Protein AF-A0A711Y7X7-F1 (afdb_monomer_lite)

Organism: Salmonella enterica I (NCBI:txid59201)

Sequence (240 aa):
MKLAAFALTLIPGIAIASSWTSPGFPTFSTQETGRFTSHAALTKGTRALMLHIDQQCWQPSGAIKLNQMLSLKPCEGAPPQWRLFKDGDYTITVDTRSGTPTLLLSIKTEPERTAQLAYQCPVWDGSPLTLDVRQTFPEGTVVRDYYSGQTDTVQNGQITLQPADSHGLLLLERAETHASAPFNWRNATVYFVLTDRFRRWRRPAASARRWLPASAPAYIAISARPNATCSTRCARCCRT

Foldseek 3Di:
DDDDDDDDDDDDDDPPDWFKDWPQWPTWDDPDVQKTKTKHWDAFDKDFTWMDTPNWIWAFPDDDDAQDKTFIDGDDDDGDIDGDHGTAMKMWMWGCPVVTIIIHIYGPPPPPPPPPPPPPPDFDPQAKDKDQQVVPDPAQFWKAFPQVRDIFGQDPRITTGGDDVPRPDTDIDGPDDPPPDPDDCVPFDWDQDDDDPPDDDDDDDDDDDDDDDDDDDRDGDGDDDDPDDDDPPDPPPPDD

Radius of gyration: 34.55 Å; chains: 1; bounding box: 66×58×120 Å

Secondary structure (DSSP, 8-state):
----------PPP-------B-TTSPPPEEEETTEEEEEEEE-SEEEE--EEETTEEEEESS---BT-EEEEEE--SSPPEEEE-S-EEEEEEEE-TTSS-EEEEEE-------------PPPP-SPPEEEE-TTTS-TT-EEEETTT--EEE-BTTEEEE---TTTT---EEES-----PPP--TT---------------PPPP-----------PPP-----------TT-TTS---

pLDDT: mean 75.94, std 23.06, range [29.48, 97.44]

Structure (mmCIF, N/CA/C/O backbone):
data_AF-A0A711Y7X7-F1
#
_entry.id   AF-A0A711Y7X7-F1
#
loop_
_atom_site.group_PDB
_atom_site.id
_atom_site.type_symbol
_atom_site.label_atom_id
_atom_site.label_alt_id
_atom_site.label_comp_id
_atom_site.label_asym_id
_atom_site.label_entity_id
_atom_site.label_seq_id
_atom_site.pdbx_PDB_ins_code
_atom_site.Cartn_x
_atom_site.Cartn_y
_atom_site.Cartn_z
_atom_site.occupancy
_atom_site.B_iso_or_equiv
_atom_site.auth_seq_id
_atom_site.auth_comp_id
_atom_site.auth_asym_id
_atom_site.auth_atom_id
_atom_site.pdbx_PDB_model_num
ATOM 1 N N . MET A 1 1 ? 16.100 25.923 -82.459 1.00 38.00 1 MET A N 1
ATOM 2 C CA . MET A 1 1 ? 16.739 25.656 -81.152 1.00 38.00 1 MET A CA 1
ATOM 3 C C . MET A 1 1 ? 15.676 25.769 -80.067 1.00 38.00 1 MET A C 1
ATOM 5 O O . MET A 1 1 ? 15.077 26.829 -79.956 1.00 38.00 1 MET A O 1
ATOM 9 N N . LYS A 1 2 ? 15.374 24.697 -79.327 1.00 39.09 2 LYS A N 1
ATOM 10 C CA . LYS A 1 2 ? 14.522 24.754 -78.126 1.00 39.09 2 LYS A CA 1
ATOM 11 C C . LYS A 1 2 ? 15.059 23.720 -77.136 1.00 39.09 2 LYS A C 1
ATOM 13 O O . LYS A 1 2 ? 14.921 22.524 -77.358 1.00 39.09 2 LYS A O 1
ATOM 18 N N . LEU A 1 3 ? 15.770 24.210 -76.125 1.00 44.81 3 LEU A N 1
ATOM 19 C CA . LEU A 1 3 ? 16.345 23.418 -75.042 1.00 44.81 3 LEU A CA 1
ATOM 20 C C . LEU A 1 3 ? 15.233 23.119 -74.030 1.00 44.81 3 LEU A C 1
ATOM 22 O O . LEU A 1 3 ? 14.634 24.046 -73.489 1.00 44.81 3 LEU A O 1
ATOM 26 N N . ALA A 1 4 ? 14.945 21.839 -73.802 1.00 46.09 4 ALA A N 1
ATOM 27 C CA . ALA A 1 4 ? 14.073 21.388 -72.725 1.00 46.09 4 ALA A CA 1
ATOM 28 C C . ALA A 1 4 ? 14.946 21.048 -71.510 1.00 46.09 4 ALA A C 1
ATOM 30 O O . ALA A 1 4 ? 15.756 20.124 -71.562 1.00 46.09 4 ALA A O 1
ATOM 31 N N . ALA A 1 5 ? 14.810 21.825 -70.436 1.00 49.94 5 ALA A N 1
ATOM 32 C CA . ALA A 1 5 ? 15.479 21.575 -69.167 1.00 49.94 5 ALA A CA 1
ATOM 33 C C . ALA A 1 5 ? 14.663 20.562 -68.348 1.00 49.94 5 ALA A C 1
ATOM 35 O O . ALA A 1 5 ? 13.527 20.837 -67.965 1.00 49.94 5 ALA A O 1
ATOM 36 N N . PHE A 1 6 ? 15.244 19.390 -68.089 1.00 49.94 6 PHE A N 1
ATOM 37 C CA . PHE A 1 6 ? 14.727 18.418 -67.126 1.00 49.94 6 PHE A CA 1
ATOM 38 C C . PHE A 1 6 ? 15.070 18.897 -65.709 1.00 49.94 6 PHE A C 1
ATOM 40 O O . PHE A 1 6 ? 16.234 18.908 -65.313 1.00 49.94 6 PHE A O 1
ATOM 47 N N . ALA A 1 7 ? 14.056 19.312 -64.952 1.00 55.47 7 ALA A N 1
ATOM 48 C CA . ALA A 1 7 ? 14.192 19.642 -63.540 1.00 55.47 7 ALA A CA 1
ATOM 49 C C . ALA A 1 7 ? 14.179 18.348 -62.707 1.00 55.47 7 ALA A C 1
ATOM 51 O O . ALA A 1 7 ? 13.161 17.664 -62.619 1.00 55.47 7 ALA A O 1
ATOM 52 N N . LEU A 1 8 ? 15.324 18.007 -62.112 1.00 51.41 8 LEU A N 1
ATOM 53 C CA . LEU A 1 8 ? 15.475 16.890 -61.182 1.00 51.41 8 LEU A CA 1
ATOM 54 C C . LEU A 1 8 ? 14.903 17.306 -59.813 1.00 51.41 8 LEU A C 1
ATOM 56 O O . LEU A 1 8 ? 15.496 18.119 -59.106 1.00 51.41 8 LEU A O 1
ATOM 60 N N . THR A 1 9 ? 13.736 16.784 -59.437 1.00 54.22 9 THR A N 1
ATOM 61 C CA . THR A 1 9 ? 13.138 17.025 -58.117 1.00 54.22 9 THR A CA 1
ATOM 62 C C . THR A 1 9 ? 13.850 16.177 -57.061 1.00 54.22 9 THR A C 1
ATOM 64 O O . THR A 1 9 ? 13.664 14.961 -57.014 1.00 54.22 9 THR A O 1
ATOM 67 N N . LEU A 1 10 ? 14.662 16.809 -56.208 1.00 50.56 10 LEU A N 1
ATOM 68 C CA . LEU A 1 10 ? 15.164 16.193 -54.977 1.00 50.56 10 LEU A CA 1
ATOM 69 C C . LEU A 1 10 ? 13.984 15.899 -54.041 1.00 50.56 10 LEU A C 1
ATOM 71 O O . LEU A 1 10 ? 13.321 16.817 -53.561 1.00 50.56 10 LEU A O 1
ATOM 75 N N . ILE A 1 11 ? 13.738 14.619 -53.771 1.00 56.69 11 ILE A N 1
ATOM 76 C CA . ILE A 1 11 ? 12.818 14.181 -52.719 1.00 56.69 11 ILE A CA 1
ATOM 77 C C . ILE A 1 11 ? 13.554 14.344 -51.377 1.00 56.69 11 ILE A C 1
ATOM 79 O O . ILE A 1 11 ? 14.626 13.755 -51.215 1.00 56.69 11 ILE A O 1
ATOM 83 N N . PRO A 1 12 ? 13.039 15.127 -50.411 1.00 51.78 12 PRO A N 1
ATOM 84 C CA . PRO A 1 12 ? 13.635 15.215 -49.084 1.00 51.78 12 PRO A CA 1
ATOM 85 C C . PRO A 1 12 ? 13.535 13.856 -48.381 1.00 51.78 12 PRO A C 1
ATOM 87 O O . PRO A 1 12 ? 12.452 13.288 -48.245 1.00 51.78 12 PRO A O 1
ATOM 90 N N . GLY A 1 13 ? 14.680 13.325 -47.947 1.00 50.97 13 GLY A N 1
ATOM 91 C CA . GLY A 1 13 ? 14.747 12.103 -47.154 1.00 50.97 13 GLY A CA 1
ATOM 92 C C . GLY A 1 13 ? 14.011 12.293 -45.830 1.00 50.97 13 GLY A C 1
ATOM 93 O O . GLY A 1 13 ? 14.385 13.138 -45.019 1.00 50.97 13 GLY A O 1
ATOM 94 N N . ILE A 1 14 ? 12.956 11.512 -45.614 1.00 55.75 14 ILE A N 1
ATOM 95 C CA . ILE A 1 14 ? 12.256 11.447 -44.333 1.00 55.75 14 ILE A CA 1
ATOM 96 C C . ILE A 1 14 ? 13.205 10.752 -43.351 1.00 55.75 14 ILE A C 1
ATOM 98 O O . ILE A 1 14 ? 13.418 9.543 -43.435 1.00 55.75 14 ILE A O 1
ATOM 102 N N . ALA A 1 15 ? 13.805 11.512 -42.436 1.00 48.31 15 ALA A N 1
ATOM 103 C CA . ALA A 1 15 ? 14.527 10.946 -41.306 1.00 48.31 15 ALA A CA 1
ATOM 104 C C . ALA A 1 15 ? 13.503 10.280 -40.377 1.00 48.31 15 ALA A C 1
ATOM 106 O O . ALA A 1 15 ? 12.756 10.956 -39.670 1.00 48.31 15 ALA A O 1
ATOM 107 N N . ILE A 1 16 ? 13.428 8.950 -40.410 1.00 51.25 16 ILE A N 1
ATOM 108 C CA . ILE A 1 16 ? 12.651 8.187 -39.437 1.00 51.25 16 ILE A CA 1
ATOM 109 C C . ILE A 1 16 ? 13.428 8.292 -38.124 1.00 51.25 16 ILE A C 1
ATOM 111 O O . ILE A 1 16 ? 14.466 7.655 -37.964 1.00 51.25 16 ILE A O 1
ATOM 115 N N . ALA A 1 17 ? 12.991 9.159 -37.212 1.00 56.59 17 ALA A N 1
ATOM 116 C CA . ALA A 1 17 ? 13.548 9.177 -35.868 1.00 56.59 17 ALA A CA 1
ATOM 117 C C . ALA A 1 17 ? 13.231 7.825 -35.224 1.00 56.59 17 ALA A C 1
ATOM 119 O O . ALA A 1 17 ? 12.062 7.448 -35.107 1.00 56.59 17 ALA A O 1
ATOM 120 N N . SER A 1 18 ? 14.262 7.075 -34.852 1.00 69.62 18 SER A N 1
ATOM 121 C CA . SER A 1 18 ? 14.070 5.793 -34.209 1.00 69.62 18 SER A CA 1
ATOM 122 C C . SER A 1 18 ? 13.494 5.989 -32.814 1.00 69.62 18 SER A C 1
ATOM 124 O O . SER A 1 18 ? 14.060 6.649 -31.943 1.00 69.62 18 SER A O 1
ATOM 126 N N . SER A 1 19 ? 12.286 5.469 -32.632 1.00 83.19 19 SER A N 1
ATOM 127 C CA . SER A 1 19 ? 11.514 5.629 -31.408 1.00 83.19 19 SER A CA 1
ATOM 128 C C . SER A 1 19 ? 11.446 4.314 -30.653 1.00 83.19 19 SER A C 1
ATOM 130 O O . SER A 1 19 ? 11.248 3.253 -31.249 1.00 83.19 19 SER A O 1
ATOM 132 N N . TRP A 1 20 ? 11.515 4.397 -29.330 1.00 92.38 20 TRP A N 1
ATOM 133 C CA . TRP A 1 20 ? 11.216 3.262 -28.470 1.00 92.38 20 TRP A CA 1
ATOM 134 C C . TRP A 1 20 ? 9.758 2.814 -28.643 1.00 92.38 20 TRP A C 1
ATOM 136 O O . TRP A 1 20 ? 8.850 3.631 -28.824 1.00 92.38 20 TRP A O 1
ATOM 146 N N . THR A 1 21 ? 9.532 1.506 -28.564 1.00 93.88 21 THR A N 1
ATOM 147 C CA . THR A 1 21 ? 8.203 0.884 -28.610 1.00 93.88 21 THR A CA 1
ATOM 148 C C . THR A 1 21 ? 8.090 -0.220 -27.562 1.00 93.88 21 THR A C 1
ATOM 150 O O . THR A 1 21 ? 9.078 -0.859 -27.199 1.00 93.88 21 THR A O 1
ATOM 153 N N . SER A 1 22 ? 6.881 -0.441 -27.044 1.00 94.62 22 SER A N 1
ATOM 154 C CA . SER A 1 22 ? 6.582 -1.501 -26.075 1.00 94.62 22 SER A CA 1
ATOM 155 C C . SER A 1 22 ? 5.152 -2.010 -26.297 1.00 94.62 22 SER A C 1
ATOM 157 O O . SER A 1 22 ? 4.248 -1.189 -26.472 1.00 94.62 22 SER A O 1
ATOM 159 N N . PRO A 1 23 ? 4.901 -3.334 -26.305 1.00 92.62 23 PRO A N 1
ATOM 160 C CA . PRO A 1 23 ? 3.559 -3.872 -26.504 1.00 92.62 23 PRO A CA 1
ATOM 161 C C . PRO A 1 23 ? 2.539 -3.347 -25.483 1.00 92.62 23 PRO A C 1
ATOM 163 O O . PRO A 1 23 ? 2.700 -3.492 -24.270 1.00 92.62 23 PRO A O 1
ATOM 166 N N . GLY A 1 24 ? 1.434 -2.791 -25.984 1.00 90.62 24 GLY A N 1
ATOM 167 C CA . GLY A 1 24 ? 0.382 -2.197 -25.154 1.00 90.62 24 GLY A CA 1
ATOM 168 C C . GLY A 1 24 ? 0.656 -0.764 -24.700 1.00 90.62 24 GLY A C 1
ATOM 169 O O . GLY A 1 24 ? -0.078 -0.269 -23.851 1.00 90.62 24 GLY A O 1
ATOM 170 N N . PHE A 1 25 ? 1.677 -0.117 -25.263 1.00 94.25 25 PHE A N 1
ATOM 171 C CA . PHE A 1 25 ? 1.940 1.309 -25.126 1.00 94.25 25 PHE A CA 1
ATOM 172 C C . PHE A 1 25 ? 1.972 1.967 -26.513 1.00 94.25 25 PHE A C 1
ATOM 174 O O . PHE A 1 25 ? 2.453 1.349 -27.466 1.00 94.25 25 PHE A O 1
ATOM 181 N N . PRO A 1 26 ? 1.496 3.215 -26.648 1.00 93.94 26 PRO A N 1
ATOM 182 C CA . PRO A 1 26 ? 1.768 4.029 -27.827 1.00 93.94 26 PRO A CA 1
ATOM 183 C C . PRO A 1 26 ? 3.274 4.233 -28.049 1.00 93.94 26 PRO A C 1
ATOM 185 O O . PRO A 1 26 ? 4.089 4.033 -27.138 1.00 93.94 26 PRO A O 1
ATOM 188 N N . THR A 1 27 ? 3.644 4.683 -29.248 1.00 89.50 27 THR A N 1
ATOM 189 C CA . THR A 1 27 ? 5.019 5.085 -29.568 1.00 89.50 27 THR A CA 1
ATOM 190 C C . THR A 1 27 ? 5.534 6.118 -28.568 1.00 89.50 27 THR A C 1
ATOM 192 O O . THR A 1 27 ? 4.801 7.019 -28.159 1.00 89.50 27 THR A O 1
ATOM 195 N N . PHE A 1 28 ? 6.793 5.978 -28.158 1.00 93.56 28 PHE A N 1
ATOM 196 C CA . PHE A 1 28 ? 7.383 6.845 -27.147 1.00 93.56 28 PHE A CA 1
ATOM 197 C C . PHE A 1 28 ? 7.652 8.236 -27.722 1.00 93.56 28 PHE A C 1
ATOM 199 O O . PHE A 1 28 ? 8.176 8.372 -28.827 1.00 93.56 28 PHE A O 1
ATOM 206 N N . SER A 1 29 ? 7.347 9.266 -26.937 1.00 91.31 29 SER A N 1
ATOM 207 C CA . SER A 1 29 ? 7.700 10.653 -27.231 1.00 91.31 29 SER A CA 1
ATOM 208 C C . SER A 1 29 ? 8.978 11.051 -26.501 1.00 91.31 29 SER A C 1
ATOM 210 O O . SER A 1 29 ? 9.158 10.720 -25.326 1.00 91.31 29 SER A O 1
ATOM 212 N N . THR A 1 30 ? 9.846 11.804 -27.168 1.00 91.75 30 THR A N 1
ATOM 213 C CA . THR A 1 30 ? 11.034 12.399 -26.547 1.00 91.75 30 THR A CA 1
ATOM 214 C C . THR A 1 30 ? 10.614 13.551 -25.639 1.00 91.75 30 THR A C 1
ATOM 216 O O . THR A 1 30 ? 10.041 14.529 -26.114 1.00 91.75 30 THR A O 1
ATOM 219 N N . GLN A 1 31 ? 10.890 13.440 -24.339 1.00 82.88 31 GLN A N 1
ATOM 220 C CA . GLN A 1 31 ? 10.631 14.513 -23.373 1.00 82.88 31 GLN A CA 1
ATOM 221 C C . GLN A 1 31 ? 11.815 15.486 -23.309 1.00 82.88 31 GLN A C 1
ATOM 223 O O . GLN A 1 31 ? 11.634 16.698 -23.316 1.00 82.88 31 GLN A O 1
ATOM 228 N N . GLU A 1 32 ? 13.026 14.934 -23.272 1.00 84.75 32 GLU A N 1
ATOM 229 C CA . GLU A 1 32 ? 14.312 15.637 -23.281 1.00 84.75 32 GLU A CA 1
ATOM 230 C C . GLU A 1 32 ? 15.316 14.773 -24.058 1.00 84.75 32 GLU A C 1
ATOM 232 O O . GLU A 1 32 ? 15.081 13.580 -24.264 1.00 84.75 32 GLU A O 1
ATOM 237 N N . THR A 1 33 ? 16.454 15.332 -24.476 1.00 87.25 33 THR A N 1
ATOM 238 C CA . THR A 1 33 ? 17.497 14.564 -25.174 1.00 87.25 33 THR A CA 1
ATOM 239 C C . THR A 1 33 ? 17.901 13.326 -24.366 1.00 87.25 33 THR A C 1
ATOM 241 O O . THR A 1 33 ? 18.387 13.438 -23.242 1.00 87.25 33 THR A O 1
ATOM 244 N N . GLY A 1 34 ? 17.698 12.137 -24.941 1.00 88.62 34 GLY A N 1
ATOM 245 C CA . GLY A 1 34 ? 18.004 10.858 -24.293 1.00 88.62 34 GLY A CA 1
ATOM 246 C C . GLY A 1 34 ? 16.980 10.391 -23.251 1.00 88.62 34 GLY A C 1
ATOM 247 O O . GLY A 1 34 ? 17.246 9.406 -22.568 1.00 88.62 34 GLY A O 1
ATOM 248 N N . ARG A 1 35 ? 15.822 11.054 -23.120 1.00 93.25 35 ARG A N 1
ATOM 249 C CA . ARG A 1 35 ? 14.714 10.636 -22.250 1.00 93.25 35 ARG A CA 1
ATOM 250 C C . ARG A 1 35 ? 13.419 10.487 -23.046 1.00 93.25 35 ARG A C 1
ATOM 252 O O . ARG A 1 35 ? 12.886 11.454 -23.590 1.00 93.25 35 ARG A O 1
ATOM 259 N N . PHE A 1 36 ? 12.885 9.274 -23.048 1.00 94.69 36 PHE A N 1
ATOM 260 C CA . PHE A 1 36 ? 11.724 8.873 -23.837 1.00 94.69 36 PHE A CA 1
ATOM 261 C C . PHE A 1 36 ? 10.611 8.390 -22.922 1.00 94.69 36 PHE A C 1
ATOM 263 O O . PHE A 1 36 ? 10.864 7.593 -22.020 1.00 94.69 36 PHE A O 1
ATOM 270 N N . THR A 1 37 ? 9.380 8.819 -23.177 1.00 95.00 37 THR A N 1
ATOM 271 C CA . THR A 1 37 ? 8.242 8.505 -22.312 1.00 95.00 37 THR A CA 1
ATOM 272 C C . THR A 1 37 ? 7.057 8.003 -23.131 1.00 95.00 37 THR A C 1
ATOM 274 O O . THR A 1 37 ? 6.785 8.510 -24.217 1.00 95.00 37 THR A O 1
ATOM 277 N N . SER A 1 38 ? 6.347 7.005 -22.609 1.00 95.69 38 SER A N 1
ATOM 278 C CA . SER A 1 38 ? 5.052 6.555 -23.125 1.00 95.69 38 SER A CA 1
ATOM 279 C C . SER A 1 38 ? 4.094 6.258 -21.976 1.00 95.69 38 SER A C 1
ATOM 281 O O . SER A 1 38 ? 4.520 5.871 -20.884 1.00 95.69 38 SER A O 1
ATOM 283 N N . HIS A 1 39 ? 2.798 6.438 -22.220 1.00 95.06 39 HIS A N 1
ATOM 284 C CA . HIS A 1 39 ? 1.749 6.280 -21.220 1.00 95.06 39 HIS A CA 1
ATOM 285 C C . HIS A 1 39 ? 0.595 5.447 -21.778 1.00 95.06 39 HIS A C 1
ATOM 287 O O . HIS A 1 39 ? 0.219 5.614 -22.937 1.00 95.06 39 HIS A O 1
ATOM 293 N N . ALA A 1 40 ? 0.020 4.571 -20.957 1.00 95.94 40 ALA A N 1
ATOM 294 C CA . ALA A 1 40 ? -1.145 3.775 -21.330 1.00 95.94 40 ALA A CA 1
ATOM 295 C C . ALA A 1 40 ? -1.980 3.385 -20.104 1.00 95.94 40 ALA A C 1
ATOM 297 O O . ALA A 1 40 ? -1.431 3.067 -19.046 1.00 95.94 40 ALA A O 1
ATOM 298 N N . ALA A 1 41 ? -3.302 3.348 -20.272 1.00 96.06 41 ALA A N 1
ATOM 299 C CA . ALA A 1 41 ? -4.216 2.774 -19.292 1.00 96.06 41 ALA A CA 1
ATOM 300 C C . ALA A 1 41 ? -4.139 1.242 -19.360 1.00 96.06 41 ALA A C 1
ATOM 302 O O . ALA A 1 41 ? -4.394 0.647 -20.409 1.00 96.06 41 ALA A O 1
ATOM 303 N N . LEU A 1 42 ? -3.765 0.596 -18.254 1.00 95.25 42 LEU A N 1
ATOM 304 C CA . LEU A 1 42 ? -3.611 -0.856 -18.176 1.00 95.25 42 LEU A CA 1
ATOM 305 C C . LEU A 1 42 ? -4.483 -1.446 -17.071 1.00 95.25 42 LEU A C 1
ATOM 307 O O . LEU A 1 42 ? -4.625 -0.864 -15.996 1.00 95.25 42 LEU A O 1
ATOM 311 N N . THR A 1 43 ? -5.008 -2.644 -17.319 1.00 95.38 43 THR A N 1
ATOM 312 C CA . THR A 1 43 ? -5.751 -3.426 -16.329 1.00 95.38 43 THR A CA 1
ATOM 313 C C . THR A 1 43 ? -4.817 -4.284 -15.474 1.00 95.38 43 THR A C 1
ATOM 315 O O . THR A 1 43 ? -3.736 -4.702 -15.907 1.00 95.38 43 THR A O 1
ATOM 318 N N . LYS A 1 44 ? -5.261 -4.602 -14.258 1.00 96.44 44 LYS A N 1
ATOM 319 C CA . LYS A 1 44 ? -4.642 -5.558 -13.344 1.00 96.44 44 LYS A CA 1
ATOM 320 C C . LYS A 1 44 ? -4.430 -6.892 -14.055 1.00 96.44 44 LYS A C 1
ATOM 322 O O . LYS A 1 44 ? -5.330 -7.424 -14.699 1.00 96.44 44 LYS A O 1
ATOM 327 N N . GLY A 1 45 ? -3.246 -7.468 -13.887 1.00 95.25 45 GLY A N 1
ATOM 328 C CA . GLY A 1 45 ? -2.889 -8.718 -14.544 1.00 95.25 45 GLY A CA 1
ATOM 329 C C . GLY A 1 45 ? -1.387 -8.948 -14.578 1.00 95.25 45 GLY A C 1
ATOM 330 O O . GLY A 1 45 ? -0.609 -8.204 -13.984 1.00 95.25 45 GLY A O 1
ATOM 331 N N . THR A 1 46 ? -0.974 -9.999 -15.275 1.00 95.12 46 THR A N 1
ATOM 332 C CA . THR A 1 46 ? 0.435 -10.280 -15.551 1.00 95.12 46 THR A CA 1
ATOM 333 C C . THR A 1 46 ? 0.661 -10.184 -17.052 1.00 95.12 46 THR A C 1
ATOM 335 O O . THR A 1 46 ? -0.127 -10.727 -17.822 1.00 95.12 46 THR A O 1
ATOM 338 N N . ARG A 1 47 ? 1.719 -9.483 -17.467 1.00 94.12 47 ARG A N 1
ATOM 339 C CA . ARG A 1 47 ? 2.060 -9.295 -18.882 1.00 94.12 47 ARG A CA 1
ATOM 340 C C . ARG A 1 47 ? 3.565 -9.296 -19.106 1.00 94.12 47 ARG A C 1
ATOM 342 O O . ARG A 1 47 ? 4.318 -8.896 -18.224 1.00 94.12 47 ARG A O 1
ATOM 349 N N . ALA A 1 48 ? 3.997 -9.681 -20.300 1.00 94.56 48 ALA A N 1
ATOM 350 C CA . ALA A 1 48 ? 5.390 -9.532 -20.705 1.00 94.56 48 ALA A CA 1
ATOM 351 C C . ALA A 1 48 ? 5.761 -8.046 -20.849 1.00 94.56 48 ALA A C 1
ATOM 353 O O . ALA A 1 48 ? 4.968 -7.261 -21.376 1.00 94.56 48 ALA A O 1
ATOM 354 N N . LEU A 1 49 ? 6.963 -7.672 -20.406 1.00 95.06 49 LEU A N 1
ATOM 355 C CA . LEU A 1 49 ? 7.526 -6.338 -20.616 1.00 95.06 49 LEU A CA 1
ATOM 356 C C . LEU A 1 49 ? 8.806 -6.434 -21.450 1.00 95.06 49 LEU A C 1
ATOM 358 O O . LEU A 1 49 ? 9.825 -6.933 -20.977 1.00 95.06 49 LEU A O 1
ATOM 362 N N . MET A 1 50 ? 8.742 -5.924 -22.678 1.00 94.75 50 MET A N 1
ATOM 363 C CA . MET A 1 50 ? 9.870 -5.821 -23.604 1.00 94.75 50 MET A CA 1
ATOM 364 C C . MET A 1 50 ? 9.827 -4.465 -24.293 1.00 94.75 50 MET A C 1
ATOM 366 O O . MET A 1 50 ? 8.746 -3.970 -24.616 1.00 94.75 50 MET A O 1
ATOM 370 N N . LEU A 1 51 ? 10.997 -3.887 -24.534 1.00 95.44 51 LEU A N 1
ATOM 371 C CA . LEU A 1 51 ? 11.150 -2.631 -25.250 1.00 95.44 51 LEU A CA 1
ATOM 372 C C . LEU A 1 51 ? 11.937 -2.866 -26.536 1.00 95.44 51 LEU A C 1
ATOM 374 O O . LEU A 1 51 ? 12.846 -3.690 -26.557 1.00 95.44 51 LEU A O 1
ATOM 378 N N . HIS A 1 52 ? 11.604 -2.135 -27.594 1.00 94.62 52 HIS A N 1
ATOM 379 C CA . HIS A 1 52 ? 12.300 -2.227 -28.874 1.00 94.62 52 HIS A CA 1
ATOM 380 C C . HIS A 1 52 ? 12.701 -0.844 -29.371 1.00 94.62 52 HIS A C 1
ATOM 382 O O . HIS A 1 52 ? 11.912 0.098 -29.281 1.00 94.62 52 HIS A O 1
ATOM 388 N N . ILE A 1 53 ? 13.903 -0.747 -29.928 1.00 93.06 53 ILE A N 1
ATOM 389 C CA . ILE A 1 53 ? 14.401 0.410 -30.677 1.00 93.06 53 ILE A CA 1
ATOM 390 C C . ILE A 1 53 ? 15.304 -0.113 -31.793 1.00 93.06 53 ILE A C 1
ATOM 392 O O . ILE A 1 53 ? 16.083 -1.027 -31.547 1.00 93.06 53 ILE A O 1
ATOM 396 N N . ASP A 1 54 ? 15.172 0.404 -33.016 1.00 86.75 54 ASP A N 1
ATOM 397 C CA . ASP A 1 54 ? 16.028 0.017 -34.153 1.00 86.75 54 ASP A CA 1
ATOM 398 C C . ASP A 1 54 ? 16.152 -1.501 -34.365 1.00 86.75 54 ASP A C 1
ATOM 400 O O . ASP A 1 54 ? 17.235 -2.042 -34.557 1.00 86.75 54 ASP A O 1
ATOM 404 N N . GLN A 1 55 ? 15.018 -2.211 -34.287 1.00 84.31 55 GLN A N 1
ATOM 405 C CA . GLN A 1 55 ? 14.922 -3.682 -34.346 1.00 84.31 55 GLN A CA 1
ATOM 406 C C . GLN A 1 55 ? 15.651 -4.438 -33.215 1.00 84.31 55 GLN A C 1
ATOM 408 O O . GLN A 1 55 ? 15.563 -5.663 -33.141 1.00 84.31 55 GLN A O 1
ATOM 413 N N . GLN A 1 56 ? 16.305 -3.739 -32.289 1.00 91.12 56 GLN A N 1
ATOM 414 C CA . GLN A 1 56 ? 16.942 -4.317 -31.115 1.00 91.12 56 GLN A CA 1
ATOM 415 C C . GLN A 1 56 ? 15.947 -4.446 -29.958 1.00 91.12 56 GLN A C 1
ATOM 417 O O . GLN A 1 56 ? 15.230 -3.503 -29.617 1.00 91.12 56 GLN A O 1
ATOM 422 N N . CYS A 1 57 ? 15.935 -5.620 -29.326 1.00 94.19 57 CYS A N 1
ATOM 423 C CA . CYS A 1 57 ? 15.098 -5.926 -28.170 1.00 94.19 57 CYS A CA 1
ATOM 424 C C . CYS A 1 57 ? 15.858 -5.696 -26.857 1.00 94.19 57 CYS A C 1
ATOM 426 O O . CYS A 1 57 ? 16.991 -6.159 -26.684 1.00 94.19 57 CYS A O 1
ATOM 428 N N . TRP A 1 58 ? 15.188 -5.041 -25.911 1.00 95.56 58 TRP A N 1
ATOM 429 C CA . TRP A 1 58 ? 15.667 -4.733 -24.571 1.00 95.56 58 TRP A CA 1
ATOM 430 C C . TRP A 1 58 ? 14.686 -5.212 -23.497 1.00 95.56 58 TRP A C 1
ATOM 432 O O . TRP A 1 58 ? 13.466 -5.081 -23.627 1.00 95.56 58 TRP A O 1
ATOM 442 N N . GLN A 1 59 ? 15.230 -5.717 -22.392 1.00 96.25 59 GLN A N 1
ATOM 443 C CA . GLN A 1 59 ? 14.475 -6.169 -21.226 1.00 96.25 59 GLN A CA 1
ATOM 444 C C . GLN A 1 59 ? 15.091 -5.652 -19.915 1.00 96.25 59 GLN A C 1
ATOM 446 O O . GLN A 1 59 ? 16.294 -5.389 -19.862 1.00 96.25 59 GLN A O 1
ATOM 451 N N . PRO A 1 60 ? 14.307 -5.530 -18.830 1.00 96.12 60 PRO A N 1
ATOM 452 C CA . PRO A 1 60 ? 14.834 -5.232 -17.498 1.00 96.12 60 PRO A CA 1
ATOM 453 C C . PRO A 1 60 ? 15.892 -6.251 -17.047 1.00 96.12 60 PRO A C 1
ATOM 455 O O . PRO A 1 60 ? 15.702 -7.459 -17.186 1.00 96.12 60 PRO A O 1
ATOM 458 N N . SER A 1 61 ? 16.993 -5.780 -16.456 1.00 93.56 61 SER A N 1
ATOM 459 C CA . SER A 1 61 ? 18.062 -6.644 -15.933 1.00 93.56 61 SER A CA 1
ATOM 460 C C . SER A 1 61 ? 17.694 -7.366 -14.632 1.00 93.56 61 SER A C 1
ATOM 462 O O . SER A 1 61 ? 18.350 -8.339 -14.264 1.00 93.56 61 SER A O 1
ATOM 464 N N . GLY A 1 62 ? 16.646 -6.911 -13.940 1.00 91.81 62 GLY A N 1
ATOM 465 C CA . GLY A 1 62 ? 16.207 -7.442 -12.654 1.00 91.81 62 GLY A CA 1
ATOM 466 C C . GLY A 1 62 ? 14.690 -7.417 -12.475 1.00 91.81 62 GLY A C 1
ATOM 467 O O . GLY A 1 62 ? 13.925 -7.211 -13.416 1.00 91.81 62 GLY A O 1
ATOM 468 N N . ALA A 1 63 ? 14.250 -7.640 -11.235 1.00 92.81 63 ALA A N 1
ATOM 469 C CA . ALA A 1 63 ? 12.833 -7.702 -10.895 1.00 92.81 63 ALA A CA 1
ATOM 470 C C . ALA A 1 63 ? 12.103 -6.386 -11.214 1.00 92.81 63 ALA A C 1
ATOM 472 O O . ALA A 1 63 ? 12.507 -5.311 -10.769 1.00 92.81 63 ALA A O 1
ATOM 473 N N . ILE A 1 64 ? 10.982 -6.494 -11.929 1.00 95.12 64 ILE A N 1
ATOM 474 C CA . ILE A 1 64 ? 10.182 -5.349 -12.365 1.00 95.12 64 ILE A CA 1
ATOM 475 C C . ILE A 1 64 ? 9.450 -4.738 -11.164 1.00 95.12 64 ILE A C 1
ATOM 477 O O . ILE A 1 64 ? 8.584 -5.374 -10.560 1.00 95.12 64 ILE A O 1
ATOM 481 N N . LYS A 1 65 ? 9.791 -3.492 -10.826 1.00 92.56 65 LYS A N 1
ATOM 482 C CA . LYS A 1 65 ? 9.225 -2.734 -9.704 1.00 92.56 65 LYS A CA 1
ATOM 483 C C . LYS A 1 65 ? 8.817 -1.335 -10.158 1.00 92.56 65 LYS A C 1
ATOM 485 O O . LYS A 1 65 ? 9.453 -0.747 -11.027 1.00 92.56 65 LYS A O 1
ATOM 490 N N . LEU A 1 66 ? 7.753 -0.810 -9.554 1.00 93.94 66 LEU A N 1
ATOM 491 C CA . LEU A 1 66 ? 7.323 0.571 -9.769 1.00 93.94 66 LEU A CA 1
ATOM 492 C C . LEU A 1 66 ? 8.230 1.541 -9.006 1.00 93.94 66 LEU A C 1
ATOM 494 O O . LEU A 1 66 ? 8.712 1.218 -7.920 1.00 93.94 66 LEU A O 1
ATOM 498 N N . ASN A 1 67 ? 8.406 2.737 -9.565 1.00 93.75 67 ASN A N 1
ATOM 499 C CA . ASN A 1 67 ? 9.171 3.856 -9.015 1.00 93.75 67 ASN A CA 1
ATOM 500 C C . ASN A 1 67 ? 10.625 3.499 -8.665 1.00 93.75 67 ASN A C 1
ATOM 502 O O . ASN A 1 67 ? 11.203 4.060 -7.737 1.00 93.75 67 ASN A O 1
ATOM 506 N N . GLN A 1 68 ? 11.212 2.549 -9.394 1.00 93.56 68 GLN A N 1
ATOM 507 C CA . GLN A 1 68 ? 12.614 2.163 -9.269 1.00 93.56 68 GLN A CA 1
ATOM 508 C C . GLN A 1 68 ? 13.269 2.195 -10.644 1.00 93.56 68 GLN A C 1
ATOM 510 O O . GLN A 1 68 ? 12.675 1.745 -11.624 1.00 93.56 68 GLN A O 1
ATOM 515 N N . MET A 1 69 ? 14.487 2.734 -10.697 1.00 94.25 69 MET A N 1
ATOM 516 C CA . MET A 1 69 ? 15.311 2.697 -11.899 1.00 94.25 69 MET A CA 1
ATOM 517 C C . MET A 1 69 ? 15.868 1.287 -12.079 1.00 94.25 69 MET A C 1
ATOM 519 O O . MET A 1 69 ? 16.480 0.730 -11.167 1.00 94.25 69 MET A O 1
ATOM 523 N N . LEU A 1 70 ? 15.651 0.719 -13.258 1.00 95.31 70 LEU A N 1
ATOM 524 C CA . LEU A 1 70 ? 16.123 -0.605 -13.642 1.00 95.31 70 LEU A CA 1
ATOM 525 C C . LEU A 1 70 ? 17.008 -0.472 -14.875 1.00 95.31 70 LEU A C 1
ATOM 527 O O . LEU A 1 70 ? 16.590 0.123 -15.863 1.00 95.31 70 LEU A O 1
ATOM 531 N N . SER A 1 71 ? 18.208 -1.043 -14.859 1.00 95.69 71 SER A N 1
ATOM 532 C CA . SER A 1 71 ? 19.013 -1.118 -16.081 1.00 95.69 71 SER A CA 1
ATOM 533 C C . SER A 1 71 ? 18.333 -2.025 -17.105 1.00 95.69 71 SER A C 1
ATOM 535 O O . SER A 1 71 ? 17.721 -3.036 -16.752 1.00 95.69 71 SER A O 1
ATOM 537 N N . LEU A 1 72 ? 18.455 -1.677 -18.379 1.00 95.94 72 LEU A N 1
ATOM 538 C CA . LEU A 1 72 ? 18.038 -2.523 -19.485 1.00 95.94 72 LEU A CA 1
ATOM 539 C C . LEU A 1 72 ? 19.235 -3.324 -19.997 1.00 95.94 72 LEU A C 1
ATOM 541 O O . LEU A 1 72 ? 20.362 -2.836 -20.046 1.00 95.94 72 LEU A O 1
ATOM 545 N N . LYS A 1 73 ? 18.971 -4.567 -20.387 1.00 94.81 73 LYS A N 1
ATOM 546 C CA . LYS A 1 73 ? 19.912 -5.451 -21.075 1.00 94.81 73 LYS A CA 1
ATOM 547 C C . LYS A 1 73 ? 19.284 -5.977 -22.369 1.00 94.81 73 LYS A C 1
ATOM 549 O O . LYS A 1 73 ? 18.054 -5.950 -22.479 1.00 94.81 73 LYS A O 1
ATOM 554 N N . PRO A 1 74 ? 20.078 -6.468 -23.333 1.00 95.62 74 PRO A N 1
ATOM 555 C CA . PRO A 1 74 ? 19.540 -7.178 -24.485 1.00 95.62 74 PRO A CA 1
ATOM 556 C C . PRO A 1 74 ? 18.605 -8.322 -24.068 1.00 95.62 74 PRO A C 1
ATOM 558 O O . PRO A 1 74 ? 18.767 -8.935 -23.006 1.00 95.62 74 PRO A O 1
ATOM 561 N N . CYS A 1 75 ? 17.588 -8.580 -24.887 1.00 95.25 75 CYS A N 1
ATOM 562 C CA . CYS A 1 75 ? 16.654 -9.672 -24.637 1.00 95.25 75 CYS A CA 1
ATOM 563 C C . CYS A 1 75 ? 17.355 -11.033 -24.686 1.00 95.25 75 CYS A C 1
ATOM 565 O O . CYS A 1 75 ? 18.108 -11.334 -25.607 1.00 95.25 75 CYS A O 1
ATOM 567 N N . GLU A 1 76 ? 17.067 -11.862 -23.688 1.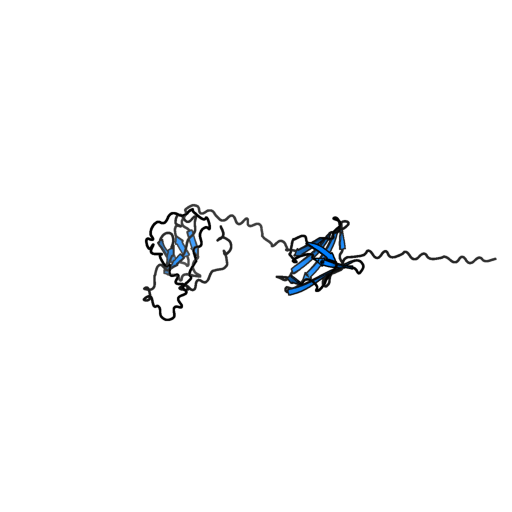00 93.56 76 GLU A N 1
ATOM 568 C CA . GLU A 1 76 ? 17.628 -13.199 -23.506 1.00 93.56 76 GLU A CA 1
ATOM 569 C C . GLU A 1 76 ? 16.546 -14.092 -22.902 1.00 93.56 76 GLU A C 1
ATOM 571 O O . GLU A 1 76 ? 15.951 -13.731 -21.883 1.00 93.56 76 GLU A O 1
ATOM 576 N N . GLY A 1 77 ? 16.327 -15.269 -23.490 1.00 90.62 77 GLY A N 1
ATOM 577 C CA . GLY A 1 77 ? 15.376 -16.248 -22.972 1.00 90.62 77 GLY A CA 1
ATOM 578 C C . GLY A 1 77 ? 13.920 -15.774 -23.014 1.00 90.62 77 GLY A C 1
ATOM 579 O O . GLY A 1 77 ? 13.484 -15.121 -23.961 1.00 90.62 77 GLY A O 1
ATOM 580 N N . ALA A 1 78 ? 13.148 -16.167 -21.999 1.00 89.94 78 ALA A N 1
ATOM 581 C CA . ALA A 1 78 ? 11.726 -15.853 -21.914 1.00 89.94 78 ALA A CA 1
ATOM 582 C C . ALA A 1 78 ? 11.490 -14.402 -21.439 1.00 89.94 78 ALA A C 1
ATOM 584 O O . ALA A 1 78 ? 12.142 -13.969 -20.486 1.00 89.94 78 ALA A O 1
ATOM 585 N N . PRO A 1 79 ? 10.514 -13.673 -22.019 1.00 91.00 79 PRO A N 1
ATOM 586 C CA . PRO A 1 79 ? 10.210 -12.304 -21.616 1.00 91.00 79 PRO A CA 1
ATOM 587 C C . PRO A 1 79 ? 9.848 -12.186 -20.127 1.00 91.00 79 PRO A C 1
ATOM 589 O O . PRO A 1 79 ? 9.016 -12.964 -19.632 1.00 91.00 79 PRO A O 1
ATOM 592 N N . PRO A 1 80 ? 10.390 -11.192 -19.402 1.00 94.62 80 PRO A N 1
ATOM 593 C CA . PRO A 1 80 ? 10.116 -11.030 -17.987 1.00 94.62 80 PRO A CA 1
ATOM 594 C C . PRO A 1 80 ? 8.665 -10.603 -17.767 1.00 94.62 80 PRO A C 1
ATOM 596 O O . PRO A 1 80 ? 8.108 -9.760 -18.476 1.00 94.62 80 PRO A O 1
ATOM 599 N N . GLN A 1 81 ? 8.046 -11.212 -16.759 1.00 95.19 81 GLN A N 1
ATOM 600 C CA . GLN A 1 81 ? 6.638 -11.015 -16.443 1.00 95.19 81 GLN A CA 1
ATOM 601 C C . GLN A 1 81 ? 6.463 -9.861 -15.456 1.00 95.19 81 GLN A C 1
ATOM 603 O O . GLN A 1 81 ? 6.909 -9.915 -14.309 1.00 95.19 81 GLN A O 1
ATOM 608 N N . TRP A 1 82 ? 5.765 -8.820 -15.891 1.00 94.94 82 TRP A N 1
ATOM 609 C CA . TRP A 1 82 ? 5.361 -7.693 -15.070 1.00 94.94 82 TRP A CA 1
ATOM 610 C C . TRP A 1 82 ? 3.978 -7.946 -14.472 1.00 94.94 82 TRP A C 1
ATOM 612 O O . TRP A 1 82 ? 2.991 -8.106 -15.191 1.00 94.94 82 TRP A O 1
ATOM 622 N N . ARG A 1 83 ? 3.900 -7.977 -13.138 1.00 95.62 83 ARG A N 1
ATOM 623 C CA . ARG A 1 83 ? 2.637 -8.082 -12.399 1.00 95.62 83 ARG A CA 1
ATOM 624 C C . ARG A 1 83 ? 2.099 -6.695 -12.048 1.00 95.62 83 ARG A C 1
ATOM 626 O O . ARG A 1 83 ? 2.682 -5.984 -11.232 1.00 95.62 83 ARG A O 1
ATOM 633 N N . LEU A 1 84 ? 0.955 -6.348 -12.625 1.00 94.12 84 LEU A N 1
ATOM 634 C CA . LEU A 1 84 ? 0.180 -5.156 -12.311 1.00 94.12 84 LEU A CA 1
ATOM 635 C C . LEU A 1 84 ? -0.804 -5.494 -11.192 1.00 94.12 84 LEU A C 1
ATOM 637 O O . LEU A 1 84 ? -1.637 -6.390 -11.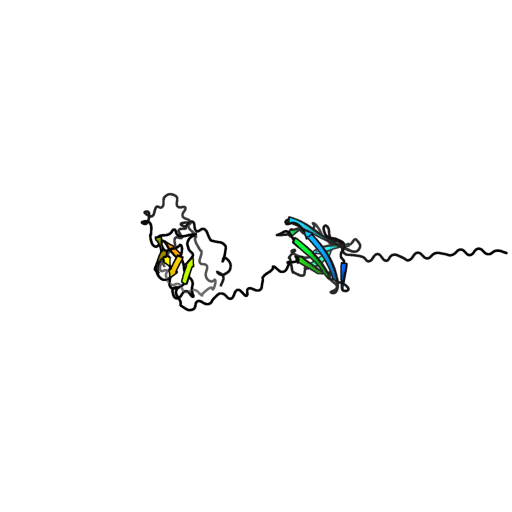327 1.00 94.12 84 LEU A O 1
ATOM 641 N N . PHE A 1 85 ? -0.688 -4.798 -10.062 1.00 92.25 85 PHE A N 1
ATOM 642 C CA . PHE A 1 85 ? -1.489 -5.081 -8.866 1.00 92.25 85 PHE A CA 1
ATOM 643 C C . PHE A 1 85 ? -2.866 -4.403 -8.868 1.00 92.25 85 PHE A C 1
ATOM 645 O O . PHE A 1 85 ? -3.741 -4.826 -8.110 1.00 92.25 85 PHE A O 1
ATOM 652 N N . LYS A 1 86 ? -3.062 -3.393 -9.719 1.00 93.50 86 LYS A N 1
ATOM 653 C CA . LYS A 1 86 ? -4.310 -2.646 -9.888 1.00 93.50 86 LYS A CA 1
ATOM 654 C C . LYS A 1 86 ? -4.429 -2.108 -11.314 1.00 93.50 86 LYS A C 1
ATOM 656 O O . LYS A 1 86 ? -3.439 -2.110 -12.041 1.00 93.50 86 LYS A O 1
ATOM 661 N N . ASP A 1 87 ? -5.620 -1.647 -11.663 1.00 94.75 87 ASP A N 1
ATOM 662 C CA . ASP A 1 87 ? -5.848 -0.866 -12.876 1.00 94.75 87 ASP A CA 1
ATOM 663 C C . ASP A 1 87 ? -5.237 0.537 -12.715 1.00 94.75 87 ASP A C 1
ATOM 665 O O . ASP A 1 87 ? -5.138 1.059 -11.594 1.00 94.75 87 ASP A O 1
ATOM 669 N N . GLY A 1 88 ? -4.834 1.159 -13.821 1.00 93.62 88 GLY A N 1
ATOM 670 C CA . GLY A 1 88 ? -4.511 2.584 -13.846 1.00 93.62 88 GLY A CA 1
ATOM 671 C C . GLY A 1 88 ? -3.661 3.028 -15.030 1.00 93.62 88 GLY A C 1
ATOM 672 O O . GLY A 1 88 ? -3.352 2.247 -15.928 1.00 93.62 88 GLY A O 1
ATOM 673 N N . ASP A 1 89 ? -3.280 4.303 -15.009 1.00 94.81 89 ASP A N 1
ATOM 674 C CA . ASP A 1 89 ? -2.470 4.941 -16.044 1.00 94.81 89 ASP A CA 1
ATOM 675 C C . ASP A 1 89 ? -0.983 4.730 -15.761 1.00 94.81 89 ASP A C 1
ATOM 677 O O . ASP A 1 89 ? -0.403 5.341 -14.860 1.00 94.81 89 ASP A O 1
ATOM 681 N N . TYR A 1 90 ? -0.345 3.855 -16.526 1.00 95.75 90 TYR A N 1
ATOM 682 C CA . TYR A 1 90 ? 1.068 3.542 -16.369 1.00 95.75 90 TYR A CA 1
ATOM 683 C C . TYR A 1 90 ? 1.925 4.391 -17.290 1.00 95.75 90 TYR A C 1
ATOM 685 O O . TYR A 1 90 ? 1.553 4.683 -18.421 1.00 95.75 90 TYR A O 1
ATOM 693 N N . THR A 1 91 ? 3.105 4.747 -16.800 1.00 95.94 91 THR A N 1
ATOM 694 C CA . THR A 1 91 ? 4.133 5.476 -17.534 1.00 95.94 91 THR A CA 1
ATOM 695 C C . THR A 1 91 ? 5.384 4.621 -17.627 1.00 95.94 91 THR A C 1
ATOM 697 O O . THR A 1 91 ? 5.866 4.111 -16.614 1.00 95.94 91 THR A O 1
ATOM 700 N N . ILE A 1 92 ? 5.930 4.510 -18.833 1.00 96.31 92 ILE A N 1
ATOM 701 C CA . ILE A 1 92 ? 7.269 3.990 -19.080 1.00 96.31 92 ILE A CA 1
ATOM 702 C C . ILE A 1 92 ? 8.162 5.170 -19.424 1.00 96.31 92 ILE A C 1
ATOM 704 O O . ILE A 1 92 ? 7.872 5.900 -20.365 1.00 96.31 92 ILE A O 1
ATOM 708 N N . THR A 1 93 ? 9.254 5.341 -18.685 1.00 96.44 93 THR A N 1
ATOM 709 C CA . THR A 1 93 ? 10.343 6.250 -19.051 1.00 96.44 93 THR A CA 1
ATOM 710 C C . THR A 1 93 ? 11.593 5.433 -19.352 1.00 96.44 93 THR A C 1
ATOM 712 O O . THR A 1 93 ? 11.979 4.593 -18.540 1.00 96.44 93 THR A O 1
ATOM 715 N N . VAL A 1 94 ? 12.226 5.692 -20.493 1.00 96.12 94 VAL A N 1
ATOM 716 C CA . VAL A 1 94 ? 13.541 5.162 -20.863 1.00 96.12 94 VAL A CA 1
ATOM 717 C C . VAL A 1 94 ? 14.541 6.310 -20.882 1.00 96.12 94 VAL A C 1
ATOM 719 O O . VAL A 1 94 ? 14.290 7.330 -21.521 1.00 96.12 94 VAL A O 1
ATOM 722 N N . ASP A 1 95 ? 15.662 6.150 -20.188 1.00 94.81 95 ASP A N 1
ATOM 723 C CA . ASP A 1 95 ? 16.740 7.138 -20.121 1.00 94.81 95 ASP A CA 1
ATOM 724 C C . ASP A 1 95 ? 18.049 6.517 -20.618 1.00 94.81 95 ASP A C 1
ATOM 726 O O . ASP A 1 95 ? 18.513 5.517 -20.071 1.00 94.81 95 ASP A O 1
ATOM 730 N N . THR A 1 96 ? 18.626 7.092 -21.671 1.00 93.88 96 THR A N 1
ATOM 731 C CA . THR A 1 96 ? 19.844 6.615 -22.341 1.00 93.88 96 THR A CA 1
ATOM 732 C C . THR A 1 96 ? 21.058 7.507 -22.080 1.00 93.88 96 THR A C 1
ATOM 734 O O . THR A 1 96 ? 22.104 7.318 -22.699 1.00 93.88 96 THR A O 1
ATOM 737 N N . ARG A 1 97 ? 20.954 8.498 -21.186 1.00 92.38 97 ARG A N 1
ATOM 738 C CA . ARG A 1 97 ? 21.990 9.529 -20.992 1.00 92.38 97 ARG A CA 1
ATOM 739 C C . ARG A 1 97 ? 23.250 9.015 -20.293 1.00 92.38 97 ARG A C 1
ATOM 741 O O . ARG A 1 97 ? 24.306 9.622 -20.414 1.00 92.38 97 ARG A O 1
ATOM 748 N N . SER A 1 98 ? 23.155 7.896 -19.579 1.00 82.75 98 SER A N 1
ATOM 749 C CA . SER A 1 98 ? 24.246 7.291 -18.802 1.00 82.75 98 SER A CA 1
ATOM 750 C C . SER A 1 98 ? 25.015 6.191 -19.551 1.00 82.75 98 SER A C 1
ATOM 752 O O . SER A 1 98 ? 25.785 5.452 -18.940 1.00 82.75 98 SER A O 1
ATOM 754 N N . GLY A 1 99 ? 24.799 6.032 -20.862 1.00 84.12 99 GLY A N 1
ATOM 755 C CA . GLY A 1 99 ? 25.455 5.017 -21.699 1.00 84.12 99 GLY A CA 1
ATOM 756 C C . GLY A 1 99 ? 24.861 3.607 -21.584 1.00 84.12 99 GLY A C 1
ATOM 757 O O . GLY A 1 99 ? 24.875 2.864 -22.560 1.00 84.12 99 GLY A O 1
ATOM 758 N N . THR A 1 100 ? 24.266 3.248 -20.441 1.00 89.00 100 THR A N 1
ATOM 759 C CA . THR A 1 100 ? 23.397 2.065 -20.313 1.00 89.00 100 THR A CA 1
ATOM 760 C C . THR A 1 100 ? 21.943 2.522 -20.210 1.00 89.00 100 THR A C 1
ATOM 762 O O . THR A 1 100 ? 21.625 3.239 -19.261 1.00 89.00 100 THR A O 1
ATOM 765 N N . PRO A 1 101 ? 21.045 2.120 -21.129 1.00 93.88 101 PRO A N 1
ATOM 766 C CA . PRO A 1 101 ? 19.638 2.488 -21.045 1.00 93.88 101 PRO A CA 1
ATOM 767 C C . PRO A 1 101 ? 19.017 2.033 -19.720 1.00 93.88 101 PRO A C 1
ATOM 769 O O . PRO A 1 101 ? 19.199 0.894 -19.287 1.00 93.88 101 PRO A O 1
ATOM 772 N N . THR A 1 102 ? 18.266 2.916 -19.075 1.00 96.38 102 THR A N 1
ATOM 773 C CA . THR A 1 102 ? 17.543 2.634 -17.832 1.00 96.38 102 THR A CA 1
ATOM 774 C C . THR A 1 102 ? 16.047 2.819 -18.028 1.00 96.38 102 THR A C 1
ATOM 776 O O . THR A 1 102 ? 15.602 3.585 -18.877 1.00 96.38 102 THR A O 1
ATOM 779 N N . LEU A 1 103 ? 15.270 2.084 -17.244 1.00 96.56 103 LEU A N 1
ATOM 780 C CA . LEU A 1 103 ? 13.822 2.018 -17.267 1.00 96.56 103 LEU A CA 1
ATOM 781 C C . LEU A 1 103 ? 13.274 2.491 -15.923 1.00 96.56 103 LEU A C 1
ATOM 783 O O . LEU A 1 103 ? 13.671 1.985 -14.874 1.00 96.56 103 LEU A O 1
ATOM 787 N N . LEU A 1 104 ? 12.296 3.388 -15.965 1.00 96.44 104 LEU A N 1
ATOM 788 C CA . LEU A 1 104 ? 11.457 3.743 -14.828 1.00 96.44 104 LEU A CA 1
ATOM 789 C C . LEU A 1 104 ? 9.995 3.481 -15.190 1.00 96.44 104 LEU A C 1
ATOM 791 O O . LEU A 1 104 ? 9.464 4.048 -16.144 1.00 96.44 104 LEU A O 1
ATOM 795 N N . LEU A 1 105 ? 9.346 2.629 -14.401 1.00 95.81 105 LEU A N 1
ATOM 796 C CA . LEU A 1 105 ? 7.908 2.395 -14.474 1.00 95.81 105 LEU A CA 1
ATOM 797 C C . LEU A 1 105 ? 7.232 3.160 -13.348 1.00 95.81 105 LEU A C 1
ATOM 799 O O . LEU A 1 105 ? 7.541 2.928 -12.181 1.00 95.81 105 LEU A O 1
ATOM 803 N N . SER A 1 106 ? 6.281 4.020 -13.670 1.00 94.19 106 SER A N 1
ATOM 804 C CA . SER A 1 106 ? 5.446 4.680 -12.671 1.00 94.19 106 SER A CA 1
ATOM 805 C C . SER A 1 106 ? 3.976 4.502 -13.010 1.00 94.19 106 SER A C 1
ATOM 807 O O . SER A 1 106 ? 3.603 4.112 -14.116 1.00 94.19 106 SER A O 1
ATOM 809 N N . ILE A 1 107 ? 3.128 4.739 -12.022 1.00 93.75 107 ILE A N 1
ATOM 810 C CA . ILE A 1 107 ? 1.699 4.897 -12.235 1.00 93.75 107 ILE A CA 1
ATOM 811 C C . ILE A 1 107 ? 1.389 6.366 -11.988 1.00 93.75 107 ILE A C 1
ATOM 813 O O . ILE A 1 107 ? 1.895 6.942 -11.021 1.00 93.75 107 ILE A O 1
ATOM 817 N N . LYS A 1 108 ? 0.591 6.982 -12.860 1.00 87.06 108 LYS A N 1
ATOM 818 C CA . LYS A 1 108 ? -0.010 8.278 -12.579 1.00 87.06 108 LYS A CA 1
ATOM 819 C C . LYS A 1 108 ? -0.953 8.053 -11.407 1.00 87.06 108 LYS A C 1
ATOM 821 O O . LYS A 1 108 ? -2.082 7.595 -11.549 1.00 87.06 108 LYS A O 1
ATOM 826 N N . THR A 1 109 ? -0.440 8.312 -10.218 1.00 71.44 109 THR A N 1
ATOM 827 C CA . THR A 1 109 ? -1.285 8.570 -9.071 1.00 71.44 109 THR A CA 1
ATOM 828 C C . THR A 1 109 ? -1.907 9.917 -9.385 1.00 71.44 109 THR A C 1
ATOM 830 O O . THR A 1 109 ? -1.221 10.939 -9.338 1.00 71.44 109 THR A O 1
ATOM 833 N N . GLU A 1 110 ? -3.176 9.924 -9.794 1.00 63.91 110 GLU A N 1
ATOM 834 C CA . GLU A 1 110 ? -3.972 11.131 -9.609 1.00 63.91 110 GLU A CA 1
ATOM 835 C C . GLU A 1 110 ? -3.737 11.537 -8.156 1.00 63.91 110 GLU A C 1
ATOM 837 O O . GLU A 1 110 ? -3.833 10.648 -7.301 1.00 63.91 110 GLU A O 1
ATOM 842 N N . PRO A 1 111 ? -3.281 12.774 -7.872 1.00 54.59 111 PRO A N 1
ATOM 843 C CA . PRO A 1 111 ? -3.157 13.205 -6.499 1.00 54.59 111 PRO A CA 1
ATOM 844 C C . PRO A 1 111 ? -4.518 12.917 -5.910 1.00 54.59 111 PRO A C 1
ATOM 846 O O . PRO A 1 111 ? -5.524 13.492 -6.336 1.00 54.59 111 PRO A O 1
ATOM 849 N N . GLU A 1 112 ? -4.551 11.928 -5.018 1.00 50.97 112 GLU A N 1
ATOM 850 C CA . GLU A 1 112 ? -5.730 11.666 -4.236 1.00 50.97 112 GLU A CA 1
ATOM 851 C C . GLU A 1 112 ? -6.104 13.052 -3.739 1.00 50.97 112 GLU A C 1
ATOM 853 O O . GLU A 1 112 ? -5.237 13.834 -3.329 1.00 50.97 112 GLU A O 1
ATOM 858 N N . ARG A 1 113 ? -7.368 13.424 -3.874 1.00 50.31 113 ARG A N 1
ATOM 859 C CA . ARG A 1 113 ? -7.873 14.602 -3.193 1.00 50.31 113 ARG A CA 1
ATOM 860 C C . ARG A 1 113 ? -7.854 14.265 -1.694 1.00 50.31 113 ARG A C 1
ATOM 862 O O . ARG A 1 113 ? -8.881 14.295 -1.033 1.00 50.31 113 ARG A O 1
ATOM 869 N N . THR A 1 114 ? -6.683 13.962 -1.126 1.00 52.28 114 THR A N 1
ATOM 870 C CA . THR A 1 114 ? -6.241 14.466 0.157 1.00 52.28 114 THR A CA 1
ATOM 871 C C . THR A 1 114 ? -6.336 15.978 0.040 1.00 52.28 114 THR A C 1
ATOM 873 O O . THR A 1 114 ? -5.359 16.715 -0.066 1.00 52.28 114 THR A O 1
ATOM 876 N N . ALA A 1 115 ? -7.586 16.454 0.085 1.00 52.38 115 ALA A N 1
ATOM 877 C CA . ALA A 1 115 ? -7.894 17.627 0.858 1.00 52.38 115 ALA A CA 1
ATOM 878 C C . ALA A 1 115 ? -7.005 17.529 2.089 1.00 52.38 115 ALA A C 1
ATOM 880 O O . ALA A 1 115 ? -6.974 16.494 2.760 1.00 52.38 115 ALA A O 1
ATOM 881 N N . GLN A 1 116 ? -6.183 18.554 2.238 1.00 51.16 116 GLN A N 1
ATOM 882 C CA . GLN A 1 116 ? -5.193 18.735 3.272 1.00 51.16 116 GLN A CA 1
ATOM 883 C C . GLN A 1 116 ? -5.899 18.744 4.630 1.00 51.16 116 GLN A C 1
ATOM 885 O O . GLN A 1 116 ? -6.043 19.771 5.275 1.00 51.16 116 GLN A O 1
ATOM 890 N N . LEU A 1 117 ? -6.380 17.594 5.072 1.00 54.06 117 LEU A N 1
ATOM 891 C CA . LEU A 1 117 ? -6.533 17.301 6.468 1.00 54.06 117 LEU A CA 1
ATOM 892 C C . LEU A 1 117 ? -5.152 16.799 6.841 1.00 54.06 117 LEU A C 1
ATOM 894 O O . LEU A 1 117 ? -4.824 15.625 6.666 1.00 54.06 117 LEU A O 1
ATOM 898 N N . ALA A 1 118 ? -4.302 17.722 7.289 1.00 54.06 118 ALA A N 1
ATOM 899 C CA . ALA A 1 118 ? -3.299 17.340 8.260 1.00 54.06 118 ALA A CA 1
ATOM 900 C C . ALA A 1 118 ? -4.087 16.624 9.362 1.00 54.06 118 ALA A C 1
ATOM 902 O O . ALA A 1 118 ? -4.799 17.261 10.135 1.00 54.06 118 ALA A O 1
ATOM 903 N N . TYR A 1 119 ? -4.081 15.291 9.343 1.00 55.94 119 TYR A N 1
ATOM 904 C CA . TYR A 1 119 ? -4.614 14.493 10.433 1.00 55.94 119 TYR A CA 1
ATOM 905 C C . TYR A 1 119 ? -3.650 14.705 11.595 1.00 55.94 119 TYR A C 1
ATOM 907 O O . TYR A 1 119 ? -2.755 13.903 11.844 1.00 55.94 119 TYR A O 1
ATOM 915 N N . GLN A 1 120 ? -3.788 15.846 12.265 1.00 60.59 120 GLN A N 1
ATOM 916 C CA . GLN A 1 120 ? -3.259 16.018 13.596 1.00 60.59 120 GLN A CA 1
ATOM 917 C C . GLN A 1 120 ? -4.081 15.050 14.440 1.00 60.59 120 GLN A C 1
ATOM 919 O O . GLN A 1 120 ? -5.284 15.253 14.617 1.00 60.59 120 GLN A O 1
ATOM 924 N N . CYS A 1 121 ? -3.471 13.952 14.886 1.00 68.69 121 CYS A N 1
ATOM 925 C CA . CYS A 1 121 ? -4.099 13.128 15.905 1.00 68.69 121 CYS A CA 1
ATOM 926 C C . CYS A 1 121 ? -4.380 14.059 17.091 1.00 68.69 121 CYS A C 1
ATOM 928 O O . CYS A 1 121 ? -3.424 14.654 17.601 1.00 68.69 121 CYS A O 1
ATOM 930 N N . PRO A 1 122 ? -5.648 14.264 17.482 1.00 72.56 122 PRO A N 1
ATOM 931 C CA . PRO A 1 122 ? -5.945 15.112 18.621 1.00 72.56 122 PRO A CA 1
ATOM 932 C C . PRO A 1 122 ? -5.226 14.526 19.835 1.00 72.56 122 PRO A C 1
ATOM 934 O O . PRO A 1 122 ? -5.355 13.338 20.131 1.00 72.56 122 PRO A O 1
ATOM 937 N N . VAL A 1 123 ? -4.409 15.349 20.491 1.00 81.88 123 VAL A N 1
ATOM 938 C CA . VAL A 1 123 ? -3.790 14.975 21.759 1.00 81.88 123 VAL A CA 1
ATOM 939 C C . VAL A 1 123 ? -4.889 15.053 22.801 1.00 81.88 123 VAL A C 1
ATOM 941 O O . VAL A 1 123 ? -5.537 16.089 22.940 1.00 81.88 123 VAL A O 1
ATOM 944 N N . TRP A 1 124 ? -5.123 13.944 23.488 1.00 87.25 124 TRP A N 1
ATOM 945 C CA . TRP A 1 124 ? -6.068 13.913 24.588 1.00 87.25 124 TRP A CA 1
ATOM 946 C C . TRP A 1 124 ? -5.618 14.876 25.692 1.00 87.25 124 TRP A C 1
ATOM 948 O O . TRP A 1 124 ? -4.460 14.871 26.103 1.00 87.25 124 TRP A O 1
ATOM 958 N N . ASP A 1 125 ? -6.541 15.711 26.146 1.00 88.31 125 ASP A N 1
ATOM 959 C CA . ASP A 1 125 ? -6.322 16.815 27.082 1.00 88.31 125 ASP A CA 1
ATOM 960 C C . ASP A 1 125 ? -6.553 16.420 28.551 1.00 88.31 125 ASP A C 1
ATOM 962 O O . ASP A 1 125 ? -6.456 17.261 29.442 1.00 88.31 125 ASP A O 1
ATOM 966 N N . GLY A 1 126 ? -6.852 15.145 28.811 1.00 88.44 126 GLY A N 1
ATOM 967 C CA . GLY A 1 126 ? -7.194 14.652 30.142 1.00 88.44 126 GLY A CA 1
ATOM 968 C C . GLY A 1 126 ? -8.682 14.760 30.481 1.00 88.44 126 GLY A C 1
ATOM 969 O O . GLY A 1 126 ? -9.044 14.450 31.613 1.00 88.44 126 GLY A O 1
ATOM 970 N N . SER A 1 127 ? -9.546 15.165 29.547 1.00 90.75 127 SER A N 1
ATOM 971 C CA . SER A 1 127 ? -10.995 15.260 29.771 1.00 90.75 127 SER A CA 1
ATOM 972 C C . SER A 1 127 ? -11.726 13.932 29.506 1.00 90.75 127 SER A C 1
ATOM 974 O O . SER A 1 127 ? -11.236 13.099 28.733 1.00 90.75 127 SER A O 1
ATOM 976 N N . PRO A 1 128 ? -12.930 13.721 30.073 1.00 93.44 128 PRO A N 1
ATOM 977 C CA . PRO A 1 128 ? -13.762 12.575 29.724 1.00 93.44 128 PRO A CA 1
ATOM 978 C C . PRO A 1 128 ? -14.113 12.570 28.234 1.00 93.44 128 PRO A C 1
ATOM 980 O O . PRO A 1 128 ? -14.386 13.614 27.642 1.00 93.44 128 PRO A O 1
ATOM 983 N N . LEU A 1 129 ? -14.128 11.385 27.627 1.00 92.88 129 LEU A N 1
ATOM 984 C CA . LEU A 1 129 ? -14.467 11.199 26.222 1.00 92.88 129 LEU A CA 1
ATOM 985 C C . LEU A 1 129 ? -15.898 10.687 26.087 1.00 92.88 129 LEU A C 1
ATOM 987 O O . LEU A 1 129 ? -16.227 9.614 26.595 1.00 92.88 129 LEU A O 1
ATOM 991 N N . THR A 1 130 ? -16.722 11.426 25.345 1.00 95.19 130 THR A N 1
ATOM 992 C CA . THR A 1 130 ? -18.053 10.976 24.931 1.00 95.19 130 THR A CA 1
ATOM 993 C C . THR A 1 130 ? -17.971 10.287 23.572 1.00 95.19 130 THR A C 1
ATOM 995 O O . THR A 1 130 ? -17.534 10.879 22.584 1.00 95.19 130 THR A O 1
ATOM 998 N N . LEU A 1 131 ? -18.388 9.025 23.515 1.00 94.12 131 LEU A N 1
ATOM 999 C CA . LEU A 1 131 ? -18.280 8.165 22.339 1.00 94.12 131 LEU A CA 1
ATOM 1000 C C . LEU A 1 131 ? -19.666 7.718 21.870 1.00 94.12 131 LEU A C 1
ATOM 1002 O O . LEU A 1 131 ? -20.462 7.233 22.671 1.00 94.12 131 LEU A O 1
ATOM 1006 N N . ASP A 1 132 ? -19.935 7.821 20.564 1.00 95.56 132 ASP A N 1
ATOM 1007 C CA . ASP A 1 132 ? -21.085 7.152 19.939 1.00 95.56 132 ASP A CA 1
ATOM 1008 C C . ASP A 1 132 ? -20.773 5.662 19.788 1.00 95.56 132 ASP A C 1
ATOM 1010 O O . ASP A 1 132 ? -19.819 5.265 19.113 1.00 95.56 132 ASP A O 1
ATOM 1014 N N . VAL A 1 133 ? -21.589 4.837 20.435 1.00 96.38 133 VAL A N 1
ATOM 1015 C CA . VAL A 1 133 ? -21.422 3.386 20.483 1.00 96.38 133 VAL A CA 1
ATOM 1016 C C . VAL A 1 133 ? -22.637 2.619 19.970 1.00 96.38 133 VAL A C 1
ATOM 1018 O O . VAL A 1 133 ? -22.673 1.387 20.041 1.00 96.38 133 VAL A O 1
ATOM 1021 N N . ARG A 1 134 ? -2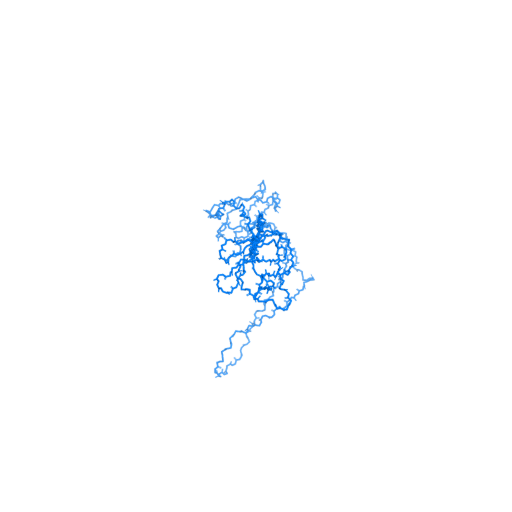3.617 3.320 19.392 1.00 93.44 134 ARG A N 1
ATOM 1022 C CA . ARG A 1 134 ? -24.948 2.786 19.051 1.00 93.44 134 ARG A CA 1
ATOM 1023 C C . ARG A 1 134 ? -24.938 1.608 18.078 1.00 93.44 134 ARG A C 1
ATOM 1025 O O . ARG A 1 134 ? -25.893 0.844 18.018 1.00 93.44 134 ARG A O 1
ATOM 1032 N N . GLN A 1 135 ? -23.875 1.483 17.283 1.00 93.75 135 GLN A N 1
ATOM 1033 C CA . GLN A 1 135 ? -23.701 0.399 16.310 1.00 93.75 135 GLN A CA 1
ATOM 1034 C C . GLN A 1 135 ? -23.180 -0.899 16.948 1.00 93.75 135 GLN A C 1
ATOM 1036 O O . GLN A 1 135 ? -23.294 -1.960 16.342 1.00 93.75 135 GLN A O 1
ATOM 1041 N N . THR A 1 136 ? -22.603 -0.824 18.151 1.00 94.75 136 THR A N 1
ATOM 1042 C CA . THR A 1 136 ? -21.914 -1.948 18.808 1.00 94.75 136 THR A CA 1
ATOM 1043 C C . THR A 1 136 ? -22.616 -2.375 20.095 1.00 94.75 136 THR A C 1
ATOM 1045 O O . THR A 1 136 ? -22.751 -3.572 20.363 1.00 94.75 136 THR A O 1
ATOM 1048 N N . PHE A 1 137 ? -23.084 -1.411 20.890 1.00 94.88 137 PHE A N 1
ATOM 1049 C CA . PHE A 1 137 ? -23.750 -1.652 22.166 1.00 94.88 137 PHE A CA 1
ATOM 1050 C C . PHE A 1 137 ? -25.192 -1.121 22.109 1.00 94.88 137 PHE A C 1
ATOM 1052 O O . PHE A 1 137 ? -25.385 0.062 21.823 1.00 94.88 137 PHE A O 1
ATOM 1059 N N . PRO A 1 138 ? -26.207 -1.976 22.345 1.00 94.88 138 PRO A N 1
ATOM 1060 C CA . PRO A 1 138 ? -27.597 -1.540 22.456 1.00 94.88 138 PRO A CA 1
ATOM 1061 C C . PRO A 1 138 ? -27.807 -0.520 23.580 1.00 94.88 138 PRO A C 1
ATOM 1063 O O . PRO A 1 138 ? -27.071 -0.514 24.568 1.00 94.88 138 PRO A O 1
ATOM 1066 N N . GLU A 1 139 ? -28.862 0.282 23.459 1.00 96.38 139 GLU A N 1
ATOM 1067 C CA . GLU A 1 139 ? -29.313 1.198 24.512 1.00 96.38 139 GLU A CA 1
ATOM 1068 C C . GLU A 1 139 ? -29.517 0.464 25.850 1.00 96.38 139 GLU A C 1
ATOM 1070 O O . GLU A 1 139 ? -30.014 -0.665 25.871 1.00 96.38 139 GLU A O 1
ATOM 1075 N N . GLY A 1 140 ? -29.111 1.086 26.960 1.00 94.75 140 GLY A N 1
ATOM 1076 C CA . GLY A 1 140 ? -29.185 0.492 28.298 1.00 94.75 140 GLY A CA 1
ATOM 1077 C C . GLY A 1 140 ? -28.092 -0.537 28.616 1.00 94.75 140 GLY A C 1
ATOM 1078 O O . GLY A 1 140 ? -28.027 -1.014 29.745 1.00 94.75 140 GLY A O 1
ATOM 1079 N N . THR A 1 141 ? -27.209 -0.871 27.666 1.00 95.25 141 THR A N 1
ATOM 1080 C CA . THR A 1 141 ? -26.064 -1.757 27.935 1.00 95.25 141 THR A CA 1
ATOM 1081 C C . THR A 1 141 ? -25.071 -1.065 28.863 1.00 95.25 141 THR A C 1
ATOM 1083 O O . THR A 1 141 ? -24.666 0.065 28.597 1.00 95.25 141 THR A O 1
ATOM 1086 N N . VAL A 1 142 ? -24.604 -1.758 29.903 1.00 96.31 142 VAL A N 1
ATOM 1087 C CA . VAL A 1 142 ? -23.466 -1.287 30.702 1.00 96.31 142 VAL A CA 1
ATOM 1088 C C . VAL A 1 142 ? -22.170 -1.628 29.966 1.00 96.31 142 VAL A C 1
ATOM 1090 O O . VAL A 1 142 ? -21.861 -2.799 29.728 1.00 96.31 142 VAL A O 1
ATOM 1093 N N . VAL A 1 143 ? -21.415 -0.606 29.583 1.00 96.19 143 VAL A N 1
ATOM 1094 C CA . VAL A 1 143 ? -20.135 -0.708 28.876 1.00 96.19 143 VAL A CA 1
ATOM 1095 C C . VAL A 1 143 ? -19.008 -0.398 29.849 1.00 96.19 143 VAL A C 1
ATOM 1097 O O . VAL A 1 143 ? -19.121 0.503 30.672 1.00 96.19 143 VAL A O 1
ATOM 1100 N N . ARG A 1 144 ? -17.916 -1.148 29.755 1.00 95.56 144 ARG A N 1
ATOM 1101 C CA . ARG A 1 144 ? -16.720 -1.028 30.581 1.00 95.56 144 ARG A CA 1
ATOM 1102 C C . ARG A 1 144 ? -15.521 -0.679 29.716 1.00 95.56 144 ARG A C 1
ATOM 1104 O O . ARG A 1 144 ? -15.327 -1.304 28.678 1.00 95.56 144 ARG A O 1
ATOM 1111 N N . ASP A 1 145 ? -14.695 0.258 30.165 1.00 94.81 145 ASP A N 1
ATOM 1112 C CA . ASP A 1 145 ? -13.331 0.386 29.660 1.00 94.81 145 ASP A CA 1
ATOM 1113 C C . ASP A 1 145 ? -12.423 -0.616 30.380 1.00 94.81 145 ASP A C 1
ATOM 1115 O O . ASP A 1 145 ? -12.286 -0.590 31.604 1.00 94.81 145 ASP A O 1
ATOM 1119 N N . TYR A 1 146 ? -11.793 -1.506 29.620 1.00 92.94 146 TYR A N 1
ATOM 1120 C CA . TYR A 1 146 ? -10.919 -2.549 30.145 1.00 92.94 146 TYR A CA 1
ATOM 1121 C C . TYR A 1 146 ? -9.696 -1.972 30.873 1.00 92.94 146 TYR A C 1
ATOM 1123 O O . TYR A 1 146 ? -9.243 -2.556 31.858 1.00 92.94 146 TYR A O 1
ATOM 1131 N N . TYR A 1 147 ? -9.160 -0.835 30.412 1.00 91.38 147 TYR A N 1
ATOM 1132 C CA . TYR A 1 147 ? -7.937 -0.260 30.976 1.00 91.38 147 TYR A CA 1
ATOM 1133 C C . TYR A 1 147 ? -8.167 0.410 32.332 1.00 91.38 147 TYR A C 1
ATOM 1135 O O . TYR A 1 147 ? -7.425 0.145 33.276 1.00 91.38 147 TYR A O 1
ATOM 1143 N N . SER A 1 148 ? -9.184 1.268 32.442 1.00 91.50 148 SER A N 1
ATOM 1144 C CA . SER A 1 148 ? -9.520 1.959 33.696 1.00 91.50 148 SER A CA 1
ATOM 1145 C C . SER A 1 148 ? -10.416 1.136 34.623 1.00 91.50 148 SER A C 1
ATOM 1147 O O . SER A 1 148 ? -10.480 1.399 35.822 1.00 91.50 148 SER A O 1
ATOM 1149 N N . GLY A 1 149 ? -11.147 0.162 34.077 1.00 91.12 149 GLY A N 1
ATOM 1150 C CA . GLY A 1 149 ? -12.208 -0.554 34.774 1.00 91.12 149 GLY A CA 1
ATOM 1151 C C . GLY A 1 149 ? -13.485 0.265 34.985 1.00 91.12 149 GLY A C 1
ATOM 1152 O O . GLY A 1 149 ? -14.431 -0.284 35.551 1.00 91.12 149 GLY A O 1
ATOM 1153 N N . GLN A 1 150 ? -13.532 1.528 34.542 1.00 94.12 150 GLN A N 1
ATOM 1154 C CA . GLN A 1 150 ? -14.719 2.377 34.639 1.00 94.12 150 GLN A CA 1
ATOM 1155 C C . GLN A 1 150 ? -15.843 1.855 33.752 1.00 94.12 150 GLN A C 1
ATOM 1157 O O . GLN A 1 150 ? -15.605 1.244 32.708 1.00 94.12 150 GLN A O 1
ATOM 1162 N N . THR A 1 151 ? -17.074 2.129 34.165 1.00 95.88 151 THR A N 1
ATOM 1163 C CA . THR A 1 151 ? -18.275 1.703 33.457 1.00 95.88 151 THR A CA 1
ATOM 1164 C C . THR A 1 151 ? -19.222 2.866 33.249 1.00 95.88 151 THR A C 1
ATOM 1166 O O . THR A 1 151 ? -19.369 3.693 34.146 1.00 95.88 151 THR A O 1
ATOM 1169 N N . ASP A 1 152 ? -19.916 2.870 32.119 1.00 96.81 152 ASP A N 1
ATOM 1170 C CA . ASP A 1 152 ? -21.025 3.776 31.846 1.00 96.81 152 ASP A CA 1
ATOM 1171 C C . ASP A 1 152 ? -22.143 3.035 31.102 1.00 96.81 152 ASP A C 1
ATOM 1173 O O . ASP A 1 152 ? -21.921 1.989 30.488 1.00 96.81 152 ASP A O 1
ATOM 1177 N N . THR A 1 153 ? -23.367 3.539 31.196 1.00 97.12 153 THR A N 1
ATOM 1178 C CA . THR A 1 153 ? -24.535 2.942 30.540 1.00 97.12 153 THR A CA 1
ATOM 1179 C C . THR A 1 153 ? -24.815 3.669 29.238 1.00 97.12 153 THR A C 1
ATOM 1181 O O . THR A 1 153 ? -24.851 4.895 29.219 1.00 97.12 153 THR A O 1
ATOM 1184 N N . VAL A 1 154 ? -25.060 2.923 28.158 1.00 97.31 154 VAL A N 1
ATOM 1185 C CA . VAL A 1 154 ? -25.417 3.521 26.865 1.00 97.31 154 VAL A CA 1
ATOM 1186 C C . VAL A 1 154 ? -26.717 4.311 27.007 1.00 97.31 154 VAL A C 1
ATOM 1188 O O . VAL A 1 154 ? -27.774 3.711 27.218 1.00 97.31 154 VAL A O 1
ATOM 1191 N N . GLN A 1 155 ? -26.612 5.634 26.874 1.00 97.19 155 GLN A N 1
ATOM 1192 C CA . GLN A 1 155 ? -27.722 6.584 26.890 1.00 97.19 155 GLN A CA 1
ATOM 1193 C C . GLN A 1 155 ? -27.739 7.377 25.583 1.00 97.19 155 GLN A C 1
ATOM 1195 O O . GLN A 1 155 ? -26.751 8.011 25.207 1.00 97.19 155 GLN A O 1
ATOM 1200 N N . ASN A 1 156 ? -28.858 7.346 24.863 1.00 96.06 156 ASN A N 1
ATOM 1201 C CA . ASN A 1 156 ? -29.011 7.931 23.528 1.00 96.06 156 ASN A CA 1
ATOM 1202 C C . ASN A 1 156 ? -27.964 7.421 22.511 1.00 96.06 156 ASN A C 1
ATOM 1204 O O . ASN A 1 156 ? -27.583 8.118 21.560 1.00 96.06 156 ASN A O 1
ATOM 1208 N N . GLY A 1 157 ? -27.500 6.181 22.686 1.00 95.19 157 GLY A N 1
ATOM 1209 C CA . GLY A 1 157 ? -26.437 5.577 21.886 1.00 95.19 157 GLY A CA 1
ATOM 1210 C C . GLY A 1 157 ? -25.022 6.074 22.203 1.00 95.19 157 GLY A C 1
ATOM 1211 O O . GLY A 1 157 ? -24.113 5.788 21.424 1.00 95.19 157 GLY A O 1
ATOM 1212 N N . GLN A 1 158 ? -24.822 6.811 23.299 1.00 97.44 158 GLN A N 1
ATOM 1213 C CA . GLN A 1 158 ? -23.520 7.333 23.717 1.00 97.44 158 GLN A CA 1
ATOM 1214 C C . GLN A 1 158 ? -23.120 6.842 25.109 1.00 97.44 158 GLN A C 1
ATOM 1216 O O . GLN A 1 158 ? -23.967 6.456 25.909 1.00 97.44 158 GLN A O 1
ATOM 1221 N N . ILE A 1 159 ? -21.817 6.885 25.377 1.00 96.75 159 ILE A N 1
ATOM 1222 C CA . ILE A 1 159 ? -21.222 6.714 26.709 1.00 96.75 159 ILE A CA 1
ATOM 1223 C C . ILE A 1 159 ? -20.183 7.809 26.944 1.00 96.75 159 ILE A C 1
ATOM 1225 O O . ILE A 1 159 ? -19.598 8.307 25.983 1.00 96.75 159 ILE A O 1
ATOM 1229 N N . THR A 1 160 ? -19.919 8.151 28.200 1.00 97.00 160 THR A N 1
ATOM 1230 C CA . THR A 1 160 ? -18.865 9.077 28.617 1.00 97.00 160 THR A CA 1
ATOM 1231 C C . THR A 1 160 ? -17.958 8.406 29.640 1.00 97.00 160 THR A C 1
ATOM 1233 O O . THR A 1 160 ? -18.382 8.079 30.744 1.00 97.00 160 THR A O 1
ATOM 1236 N N . LEU A 1 161 ? -16.689 8.214 29.279 1.00 95.12 161 LEU A N 1
ATOM 1237 C CA . LEU A 1 161 ? -15.690 7.577 30.139 1.00 95.12 161 LEU A CA 1
ATOM 1238 C C . LEU A 1 161 ? -14.413 8.407 30.180 1.00 95.12 161 LEU A C 1
ATOM 1240 O O . LEU A 1 161 ? -14.027 9.016 29.183 1.00 95.12 161 LEU A O 1
ATOM 1244 N N . GLN A 1 162 ? -13.736 8.403 31.325 1.00 94.12 162 GLN A N 1
ATOM 1245 C CA . GLN A 1 162 ? -12.419 9.007 31.476 1.00 94.12 162 GLN A CA 1
ATOM 1246 C C . GLN A 1 162 ? -11.348 7.961 31.124 1.00 94.12 162 GLN A C 1
ATOM 1248 O O . GLN A 1 162 ? -11.245 6.957 31.834 1.00 94.12 162 GLN A O 1
ATOM 1253 N N . PRO A 1 163 ? -10.530 8.174 30.075 1.00 92.31 163 PRO A N 1
ATOM 1254 C CA . PRO A 1 163 ? -9.387 7.306 29.807 1.00 92.31 163 PRO A CA 1
ATOM 1255 C C . PRO A 1 1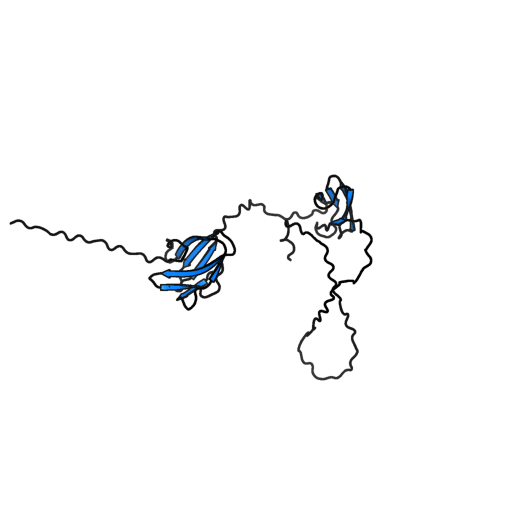63 ? -8.445 7.207 31.011 1.00 92.31 163 PRO A C 1
ATOM 1257 O O . PRO A 1 163 ? -8.255 8.172 31.757 1.00 92.31 163 PRO A O 1
ATOM 1260 N N . ALA A 1 164 ? -7.844 6.029 31.190 1.00 89.38 164 ALA A N 1
ATOM 1261 C CA . ALA A 1 164 ? -6.749 5.831 32.136 1.00 89.38 164 ALA A CA 1
ATOM 1262 C C . ALA A 1 164 ? -5.488 6.601 31.682 1.00 89.38 164 ALA A C 1
ATOM 1264 O O . ALA A 1 164 ? -5.528 7.411 30.754 1.00 89.38 164 ALA A O 1
ATOM 1265 N N . ASP A 1 165 ? -4.333 6.308 32.283 1.00 85.75 165 ASP A N 1
ATOM 1266 C CA . ASP A 1 165 ? -3.026 6.741 31.763 1.00 85.75 165 ASP A CA 1
ATOM 1267 C C . ASP A 1 165 ? -2.654 5.960 30.480 1.00 85.75 165 ASP A C 1
ATOM 1269 O O . ASP A 1 165 ? -1.688 5.205 30.409 1.00 85.75 165 ASP A O 1
ATOM 1273 N N . SER A 1 166 ? -3.527 6.059 29.475 1.00 82.88 166 SER A N 1
ATOM 1274 C CA . SER A 1 166 ? -3.503 5.363 28.187 1.00 82.88 166 SER A CA 1
ATOM 1275 C C . SER A 1 166 ? -3.466 6.349 27.015 1.00 82.88 166 SER A C 1
ATOM 1277 O O . SER A 1 166 ? -3.758 5.979 25.878 1.00 82.88 166 SER A O 1
ATOM 1279 N N . HIS A 1 167 ? -3.134 7.618 27.285 1.00 83.44 167 HIS A N 1
ATOM 1280 C CA . HIS A 1 167 ? -3.074 8.702 26.299 1.00 83.44 167 HIS A CA 1
ATOM 1281 C C . HIS A 1 167 ? -4.355 8.837 25.451 1.00 83.44 167 HIS A C 1
ATOM 1283 O O . HIS A 1 167 ? -4.294 9.054 24.241 1.00 83.44 167 HIS A O 1
ATOM 1289 N N . GLY A 1 168 ? -5.525 8.700 26.083 1.00 85.94 168 GLY A N 1
ATOM 1290 C CA . GLY A 1 168 ? -6.826 8.836 25.420 1.00 85.94 168 GLY A CA 1
ATOM 1291 C C . GLY A 1 168 ? -7.367 7.556 24.775 1.00 85.94 168 GLY A C 1
ATOM 1292 O O . GLY A 1 168 ? -8.403 7.602 24.115 1.00 85.94 168 GLY A O 1
ATOM 1293 N N . LEU A 1 169 ? -6.699 6.410 24.948 1.00 90.81 169 LEU A N 1
ATOM 1294 C CA . LEU A 1 169 ? -7.172 5.125 24.432 1.00 90.81 169 LEU A CA 1
ATOM 1295 C C . LEU A 1 169 ? -8.180 4.472 25.392 1.00 90.81 169 LEU A C 1
ATOM 1297 O O . LEU A 1 169 ? -7.870 4.241 26.560 1.00 90.81 169 LEU A O 1
ATOM 1301 N N . LEU A 1 170 ? -9.347 4.097 24.867 1.00 92.31 170 LEU A N 1
ATOM 1302 C CA . LEU A 1 170 ? -10.379 3.321 25.563 1.00 92.31 170 LEU A CA 1
ATOM 1303 C C . LEU A 1 170 ? -10.571 1.969 24.865 1.00 92.31 170 LEU A C 1
ATOM 1305 O O . LEU A 1 170 ? -10.655 1.913 23.635 1.00 92.31 170 LEU A O 1
ATOM 1309 N N . LEU A 1 171 ? -10.671 0.884 25.637 1.00 93.81 171 LEU A N 1
ATOM 1310 C CA . LEU A 1 171 ? -11.013 -0.448 25.133 1.00 93.81 171 LEU A CA 1
ATOM 1311 C C . LEU A 1 171 ? -12.350 -0.881 25.729 1.00 93.81 171 LEU A C 1
ATOM 1313 O O . LEU A 1 171 ? -12.417 -1.286 26.883 1.00 93.81 171 LEU A O 1
ATOM 1317 N N . LEU A 1 172 ? -13.407 -0.800 24.927 1.00 95.38 172 LEU A N 1
ATOM 1318 C CA . LEU A 1 172 ? -14.775 -0.990 25.398 1.00 95.38 172 LEU A CA 1
ATOM 1319 C C . LEU A 1 172 ? -15.232 -2.452 25.304 1.00 95.38 172 LEU A C 1
ATOM 1321 O O . LEU A 1 172 ? -15.174 -3.064 24.236 1.00 95.38 172 LEU A O 1
ATOM 1325 N N . GLU A 1 173 ? -15.767 -2.975 26.401 1.00 93.56 173 GLU A N 1
ATOM 1326 C CA . GLU A 1 173 ? -16.434 -4.276 26.503 1.00 93.56 173 GLU A CA 1
ATOM 1327 C C . GLU A 1 173 ? -17.790 -4.138 27.215 1.00 93.56 173 GLU A C 1
ATOM 1329 O O . GLU A 1 173 ? -18.069 -3.113 27.830 1.00 93.56 173 GLU A O 1
ATOM 1334 N N . ARG A 1 174 ? -18.664 -5.151 27.163 1.00 93.62 174 ARG A N 1
ATOM 1335 C CA . ARG A 1 174 ? -19.846 -5.158 28.046 1.00 93.62 174 ARG A CA 1
ATOM 1336 C C . ARG A 1 174 ? -19.396 -5.463 29.473 1.00 93.62 174 ARG A C 1
ATOM 1338 O O . ARG A 1 174 ? -18.643 -6.409 29.678 1.00 93.62 174 ARG A O 1
ATOM 1345 N N . ALA A 1 175 ? -19.884 -4.700 30.446 1.00 89.38 175 ALA A N 1
ATOM 1346 C CA . ALA A 1 175 ? -19.592 -4.938 31.859 1.00 89.38 175 ALA A CA 1
ATOM 1347 C C . ALA A 1 175 ? -20.260 -6.224 32.374 1.00 89.38 175 ALA A C 1
ATOM 1349 O O . ALA A 1 175 ? -19.748 -6.890 33.274 1.00 89.38 175 ALA A O 1
ATOM 1350 N N . GLU A 1 176 ? -21.395 -6.593 31.780 1.00 81.00 176 GLU A N 1
ATOM 1351 C CA . GLU A 1 176 ? -22.048 -7.870 32.032 1.00 81.00 176 GLU A CA 1
ATOM 1352 C C . GLU A 1 176 ? -21.217 -9.000 31.426 1.00 81.00 176 GLU A C 1
ATOM 1354 O O . GLU A 1 176 ? -21.230 -9.263 30.221 1.00 81.00 176 GLU A O 1
ATOM 1359 N N . THR A 1 177 ? -20.496 -9.704 32.290 1.00 64.94 177 THR A N 1
ATOM 1360 C CA . THR A 1 177 ? -19.945 -11.003 31.932 1.00 64.94 177 THR A CA 1
ATOM 1361 C C . THR A 1 177 ? -21.081 -12.013 32.028 1.00 64.94 177 THR A C 1
ATOM 1363 O O . THR A 1 177 ? -21.574 -12.316 33.115 1.00 64.94 177 THR A O 1
ATOM 1366 N N . HIS A 1 178 ? -21.537 -12.536 30.884 1.00 57.94 178 HIS A N 1
ATOM 1367 C CA . HIS A 1 178 ? -22.329 -13.764 30.900 1.00 57.94 178 HIS A CA 1
ATOM 1368 C C . HIS A 1 178 ? -21.536 -14.778 31.723 1.00 57.94 178 HIS A C 1
ATOM 1370 O O . HIS A 1 178 ? -20.348 -14.971 31.447 1.00 57.94 178 HIS A O 1
ATOM 1376 N N . ALA A 1 179 ? -22.167 -15.343 32.758 1.00 60.22 179 ALA A N 1
ATOM 1377 C CA . ALA A 1 179 ? -21.532 -16.282 33.674 1.00 60.22 179 ALA A CA 1
ATOM 1378 C C . ALA A 1 179 ? -20.625 -17.229 32.886 1.00 60.22 179 ALA A C 1
ATOM 1380 O O . ALA A 1 179 ? -21.074 -17.831 31.907 1.00 60.22 179 ALA A O 1
ATOM 1381 N N . SER A 1 180 ? -19.347 -17.279 33.275 1.00 59.22 180 SER A N 1
ATOM 1382 C CA . SER A 1 180 ? -18.336 -18.066 32.575 1.00 59.22 180 SER A CA 1
ATOM 1383 C C . SER A 1 180 ? -18.890 -19.466 32.344 1.00 59.22 180 SER A C 1
ATOM 1385 O O . SER A 1 180 ? -19.164 -20.196 33.301 1.00 59.22 180 SER A O 1
ATOM 1387 N N . ALA A 1 181 ? -19.120 -19.822 31.078 1.00 63.44 181 ALA A N 1
ATOM 1388 C CA . ALA A 1 181 ? -19.451 -21.195 30.752 1.00 63.44 181 ALA A CA 1
ATOM 1389 C C . ALA A 1 181 ? -18.305 -22.062 31.298 1.00 63.44 181 ALA A C 1
ATOM 1391 O O . ALA A 1 181 ? -17.141 -21.681 31.134 1.00 63.44 181 ALA A O 1
ATOM 1392 N N . PRO A 1 182 ? -18.590 -23.191 31.969 1.00 77.81 182 PRO A N 1
ATOM 1393 C CA . PRO A 1 182 ? -17.536 -24.032 32.510 1.00 77.81 182 PRO A CA 1
ATOM 1394 C C . PRO A 1 182 ? -16.553 -24.367 31.391 1.00 77.81 182 PRO A C 1
ATOM 1396 O O . PRO A 1 182 ? -16.947 -24.874 30.337 1.00 77.81 182 PRO A O 1
ATOM 1399 N N . PHE A 1 183 ? -15.280 -24.031 31.613 1.00 76.81 183 PHE A N 1
ATOM 1400 C CA . PHE A 1 183 ? -14.217 -24.293 30.654 1.00 76.81 183 PHE A CA 1
ATOM 1401 C C . PHE A 1 183 ? -14.253 -25.776 30.261 1.00 76.81 183 PHE A C 1
ATOM 1403 O O . PHE A 1 183 ? -14.162 -26.658 31.116 1.00 76.81 183 PHE A O 1
ATOM 1410 N N . ASN A 1 184 ? -14.427 -26.051 28.968 1.00 79.06 184 ASN A N 1
ATOM 1411 C CA . ASN A 1 184 ? -14.599 -27.400 28.444 1.00 79.06 184 ASN A CA 1
ATOM 1412 C C . ASN A 1 184 ? -13.581 -27.664 27.331 1.00 79.06 184 ASN A C 1
ATOM 1414 O O . ASN A 1 184 ? -13.466 -26.895 26.381 1.00 79.06 184 ASN A O 1
ATOM 1418 N N . TRP A 1 185 ? -12.852 -28.771 27.458 1.00 80.88 185 TRP A N 1
ATOM 1419 C CA . TRP A 1 185 ? -11.812 -29.204 26.525 1.00 80.88 185 TRP A CA 1
ATOM 1420 C C . TRP A 1 185 ? -12.348 -29.993 25.321 1.00 80.88 185 TRP A C 1
ATOM 1422 O O . TRP A 1 185 ? -11.577 -30.300 24.410 1.00 80.88 185 TRP A O 1
ATOM 1432 N N . ARG A 1 186 ? -13.638 -30.365 25.300 1.00 79.31 186 ARG A N 1
ATOM 1433 C CA . ARG A 1 186 ? -14.238 -31.128 24.195 1.00 79.31 186 ARG A CA 1
ATOM 1434 C C . ARG A 1 186 ? -13.980 -30.392 22.874 1.00 79.31 186 ARG A C 1
ATOM 1436 O O . ARG A 1 186 ? -14.363 -29.238 22.721 1.00 79.31 186 ARG A O 1
ATOM 1443 N N . ASN A 1 187 ? -13.334 -31.078 21.931 1.00 73.06 187 ASN A N 1
ATOM 1444 C CA . ASN A 1 187 ? -12.915 -30.584 20.610 1.00 73.06 187 ASN A CA 1
ATOM 1445 C C . ASN A 1 187 ? -11.767 -29.549 20.574 1.00 73.06 187 ASN A C 1
ATOM 1447 O O . ASN A 1 187 ? -11.536 -28.951 19.523 1.00 73.06 187 ASN A O 1
ATOM 1451 N N . ALA A 1 188 ? -10.999 -29.352 21.651 1.00 79.38 188 ALA A N 1
ATOM 1452 C CA . ALA A 1 188 ? -9.777 -28.547 21.582 1.00 79.38 188 ALA A CA 1
ATOM 1453 C C . ALA A 1 188 ? -8.624 -29.334 20.924 1.00 79.38 188 ALA A C 1
ATOM 1455 O O . ALA A 1 188 ? -8.235 -30.401 21.399 1.00 79.38 188 ALA A O 1
ATOM 1456 N N . THR A 1 189 ? -8.032 -28.798 19.852 1.00 77.62 189 THR A N 1
ATOM 1457 C CA . THR A 1 189 ? -6.756 -29.297 19.311 1.00 77.62 189 THR A CA 1
ATOM 1458 C C . THR A 1 189 ? -5.606 -28.596 20.025 1.00 77.62 189 THR A C 1
ATOM 1460 O O . THR A 1 189 ? -5.395 -27.396 19.846 1.00 77.62 189 THR A O 1
ATOM 1463 N N . VAL A 1 190 ? -4.866 -29.336 20.848 1.00 80.50 190 VAL A N 1
ATOM 1464 C CA . VAL A 1 190 ? -3.707 -28.811 21.581 1.00 80.50 190 VAL A CA 1
ATOM 1465 C C . VAL A 1 190 ? -2.455 -28.969 20.720 1.00 80.50 190 VAL A C 1
ATOM 1467 O O . VAL A 1 190 ? -2.087 -30.083 20.356 1.00 80.50 190 VAL A O 1
ATOM 1470 N N . TYR A 1 191 ? -1.791 -27.856 20.408 1.00 69.50 191 TYR A N 1
ATOM 1471 C CA . TYR A 1 191 ? -0.501 -27.858 19.719 1.00 69.50 191 TYR A CA 1
ATOM 1472 C C . TYR A 1 191 ? 0.627 -27.700 20.735 1.00 69.50 191 TYR A C 1
ATOM 1474 O O . TYR A 1 191 ? 0.686 -26.712 21.465 1.00 69.50 191 TYR A O 1
ATOM 1482 N N . PHE A 1 192 ? 1.552 -28.655 20.748 1.00 75.19 192 PHE A N 1
ATOM 1483 C CA . PHE A 1 192 ? 2.802 -28.533 21.489 1.00 75.19 192 PHE A CA 1
ATOM 1484 C C . PHE A 1 192 ? 3.842 -27.889 20.575 1.00 75.19 192 PHE A C 1
ATOM 1486 O O . PHE A 1 192 ? 4.331 -28.523 19.643 1.00 75.19 192 PHE A O 1
ATOM 1493 N N . VAL A 1 193 ? 4.176 -26.623 20.823 1.00 69.06 193 VAL A N 1
ATOM 1494 C CA . VAL A 1 193 ? 5.281 -25.958 20.124 1.00 69.06 193 VAL A CA 1
ATOM 1495 C C . VAL A 1 193 ? 6.511 -26.008 21.020 1.00 69.06 193 VAL A C 1
ATOM 1497 O O . VAL A 1 193 ? 6.579 -25.337 22.047 1.00 69.06 193 VAL A O 1
ATOM 1500 N N . LEU A 1 194 ? 7.493 -26.817 20.629 1.00 75.62 194 LEU A N 1
ATOM 1501 C CA . LEU A 1 194 ? 8.806 -26.848 21.264 1.00 75.62 194 LEU A CA 1
ATOM 1502 C C . LEU A 1 194 ? 9.681 -25.771 20.618 1.00 75.62 194 LEU A C 1
ATOM 1504 O O . LEU A 1 194 ? 10.199 -25.952 19.520 1.00 75.62 194 LEU A O 1
ATOM 1508 N N . THR A 1 195 ? 9.855 -24.636 21.290 1.00 53.84 195 THR A N 1
ATOM 1509 C CA . THR A 1 195 ? 10.911 -23.683 20.924 1.00 53.84 195 THR A CA 1
ATOM 1510 C C . THR A 1 195 ? 12.233 -24.152 21.516 1.00 53.84 195 THR A C 1
ATOM 1512 O O . THR A 1 195 ? 12.450 -24.021 22.726 1.00 53.84 195 THR A O 1
ATOM 1515 N N . ASP A 1 196 ? 13.110 -24.681 20.667 1.00 63.91 196 ASP A N 1
ATOM 1516 C CA . ASP A 1 196 ? 14.490 -24.979 21.031 1.00 63.91 196 ASP A CA 1
ATOM 1517 C C . ASP A 1 196 ? 15.254 -23.674 21.298 1.00 63.91 196 ASP A C 1
ATOM 1519 O O . ASP A 1 196 ? 15.300 -22.755 20.475 1.00 63.91 196 ASP A O 1
ATOM 1523 N N . ARG A 1 197 ? 15.832 -23.570 22.493 1.00 61.72 197 ARG A N 1
ATOM 1524 C CA . ARG A 1 197 ? 16.573 -22.395 22.947 1.00 61.72 197 ARG A CA 1
ATOM 1525 C C . ARG A 1 197 ? 18.065 -22.624 22.731 1.00 61.72 197 ARG A C 1
ATOM 1527 O O . ARG A 1 197 ? 18.830 -22.586 23.693 1.00 61.72 197 ARG A O 1
ATOM 1534 N N . PHE A 1 198 ? 18.514 -22.790 21.489 1.00 50.41 198 PHE A N 1
ATOM 1535 C CA . PHE A 1 198 ? 19.947 -22.710 21.192 1.00 50.41 198 PHE A CA 1
ATOM 1536 C C . PHE A 1 198 ? 20.445 -21.266 21.367 1.00 50.41 198 PHE A C 1
ATOM 1538 O O . PHE A 1 198 ? 20.553 -20.484 20.424 1.00 50.41 198 PHE A O 1
ATOM 1545 N N . ARG A 1 199 ? 20.768 -20.881 22.608 1.00 40.44 199 ARG A N 1
ATOM 1546 C CA . ARG A 1 199 ? 21.524 -19.660 22.910 1.00 40.44 199 ARG A CA 1
ATOM 1547 C C . ARG A 1 199 ? 23.012 -19.992 23.079 1.00 40.44 199 ARG A C 1
ATOM 1549 O O . ARG A 1 199 ? 23.423 -20.467 24.128 1.00 40.44 199 ARG A O 1
ATOM 1556 N N . ARG A 1 200 ? 23.793 -19.574 22.070 1.00 37.22 200 ARG A N 1
ATOM 1557 C CA . ARG A 1 200 ? 25.255 -19.321 22.045 1.00 37.22 200 ARG A CA 1
ATOM 1558 C C . ARG A 1 200 ? 26.197 -20.537 22.010 1.00 37.22 200 ARG A C 1
ATOM 1560 O O . ARG A 1 200 ? 26.532 -21.118 23.035 1.00 37.22 200 ARG A O 1
ATOM 1567 N N . TRP A 1 201 ? 26.787 -20.780 20.835 1.00 35.97 201 TRP A N 1
ATOM 1568 C CA . TRP A 1 201 ? 28.055 -21.506 20.705 1.00 35.97 201 TRP A CA 1
ATOM 1569 C C . TRP A 1 201 ? 29.218 -20.591 21.115 1.00 35.97 201 TRP A C 1
ATOM 1571 O O . TRP A 1 201 ? 29.755 -19.827 20.317 1.00 35.97 201 TRP A O 1
ATOM 1581 N N . ARG A 1 202 ? 29.609 -20.651 22.386 1.00 42.44 202 ARG A N 1
ATOM 1582 C CA . ARG A 1 202 ? 30.950 -20.258 22.831 1.00 42.44 202 ARG A CA 1
ATOM 1583 C C . ARG A 1 202 ? 31.454 -21.416 23.670 1.00 42.44 202 ARG A C 1
ATOM 1585 O O . ARG A 1 202 ? 30.901 -21.651 24.737 1.00 42.44 202 ARG A O 1
ATOM 1592 N N . ARG A 1 203 ? 32.442 -22.167 23.176 1.00 41.22 203 ARG A N 1
ATOM 1593 C CA . ARG A 1 203 ? 33.078 -23.251 23.943 1.00 41.22 203 ARG A CA 1
ATOM 1594 C C . ARG A 1 203 ? 33.710 -22.641 25.203 1.00 41.22 203 ARG A C 1
ATOM 1596 O O . ARG A 1 203 ? 34.592 -21.796 25.046 1.00 41.22 203 ARG A O 1
ATOM 1603 N N . PRO A 1 204 ? 33.322 -23.032 26.428 1.00 37.31 204 PRO A N 1
ATOM 1604 C CA . PRO A 1 204 ? 34.162 -22.830 27.591 1.00 37.31 204 PRO A CA 1
ATOM 1605 C C . PRO A 1 204 ? 35.039 -24.070 27.765 1.00 37.31 204 PRO A C 1
ATOM 1607 O O . PRO A 1 204 ? 34.604 -25.203 27.547 1.00 37.31 204 PRO A O 1
ATOM 1610 N N . ALA A 1 205 ? 36.288 -23.832 28.145 1.00 41.88 205 ALA A N 1
ATOM 1611 C CA . ALA A 1 205 ? 37.203 -24.859 28.605 1.00 41.88 205 ALA A CA 1
ATOM 1612 C C . ALA A 1 205 ? 36.552 -25.747 29.681 1.00 41.88 205 ALA A C 1
ATOM 1614 O O . ALA A 1 205 ? 35.707 -25.305 30.463 1.00 41.88 205 ALA A O 1
ATOM 1615 N N . ALA A 1 206 ? 36.960 -27.013 29.682 1.00 43.12 206 ALA A N 1
ATOM 1616 C CA . ALA A 1 206 ? 36.489 -28.048 30.580 1.00 43.12 206 ALA A CA 1
ATOM 1617 C C . ALA A 1 206 ? 36.567 -27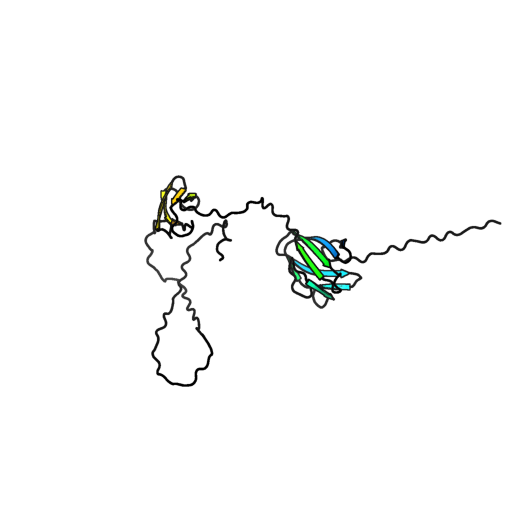.618 32.053 1.00 43.12 206 ALA A C 1
ATOM 1619 O O . ALA A 1 206 ? 37.623 -27.239 32.555 1.00 43.12 206 ALA A O 1
ATOM 1620 N N . SER A 1 207 ? 35.450 -27.745 32.764 1.00 34.97 207 SER A N 1
ATOM 1621 C CA . SER A 1 207 ? 35.433 -28.025 34.199 1.00 34.97 207 SER A CA 1
ATOM 1622 C C . SER A 1 207 ? 34.082 -28.624 34.553 1.00 34.97 207 SER A C 1
ATOM 1624 O O . SER A 1 207 ? 33.046 -27.964 34.502 1.00 34.97 207 SER A O 1
ATOM 1626 N N . ALA A 1 208 ? 34.106 -29.918 34.860 1.00 42.09 208 ALA A N 1
ATOM 1627 C CA . ALA A 1 208 ? 32.949 -30.692 35.259 1.00 42.09 208 ALA A CA 1
ATOM 1628 C C . ALA A 1 208 ? 32.377 -30.155 36.578 1.00 42.09 208 ALA A C 1
ATOM 1630 O O . ALA A 1 208 ? 33.020 -30.243 37.623 1.00 42.09 208 ALA A O 1
ATOM 1631 N N . ARG A 1 209 ? 31.141 -29.651 36.550 1.00 37.28 209 ARG A N 1
ATOM 1632 C CA . ARG A 1 209 ? 30.301 -29.555 37.745 1.00 37.28 209 ARG A CA 1
ATOM 1633 C C . ARG A 1 209 ? 28.892 -30.057 37.437 1.00 37.28 209 ARG A C 1
ATOM 1635 O O . ARG A 1 209 ? 28.170 -29.499 36.623 1.00 37.28 209 ARG A O 1
ATOM 1642 N N . ARG A 1 210 ? 28.612 -31.185 38.092 1.00 32.59 210 ARG A N 1
ATOM 1643 C CA . ARG A 1 210 ? 27.349 -31.852 38.424 1.00 32.59 210 ARG A CA 1
ATOM 1644 C C . ARG A 1 210 ? 26.058 -31.103 38.046 1.00 32.59 210 ARG A C 1
ATOM 1646 O O . ARG A 1 210 ? 25.806 -29.993 38.503 1.00 32.59 210 ARG A O 1
ATOM 1653 N N . TRP A 1 211 ? 25.228 -31.804 37.275 1.00 30.28 211 TRP A N 1
ATOM 1654 C CA . TRP A 1 211 ? 23.863 -31.461 36.885 1.00 30.28 211 TRP A CA 1
ATOM 1655 C C . TRP A 1 211 ? 22.935 -31.267 38.096 1.00 30.28 211 TRP A C 1
ATOM 1657 O O . TRP A 1 211 ? 22.858 -32.135 38.965 1.00 30.28 211 TRP A O 1
ATOM 1667 N N . LEU A 1 212 ? 22.185 -30.164 38.099 1.00 34.66 212 LEU A N 1
ATOM 1668 C CA . LEU A 1 212 ? 20.931 -29.996 38.840 1.00 34.66 212 LEU A CA 1
ATOM 1669 C C . LEU A 1 212 ? 19.798 -29.893 37.801 1.00 34.66 212 LEU A C 1
ATOM 1671 O O . LEU A 1 212 ? 19.973 -29.178 36.810 1.00 34.66 212 LEU A O 1
ATOM 1675 N N . PRO A 1 213 ? 18.659 -30.588 37.974 1.00 38.34 213 PRO A N 1
ATOM 1676 C CA . PRO A 1 213 ? 17.551 -30.507 37.034 1.00 38.34 213 PRO A CA 1
ATOM 1677 C C . PRO A 1 213 ? 16.828 -29.170 37.231 1.00 38.34 213 PRO A C 1
ATOM 1679 O O . PRO A 1 213 ? 16.138 -28.963 38.226 1.00 38.34 213 PRO A O 1
ATOM 1682 N N . ALA A 1 214 ? 16.998 -28.242 36.290 1.00 36.78 214 ALA A N 1
ATOM 1683 C CA . ALA A 1 214 ? 16.174 -27.043 36.221 1.00 36.78 214 ALA A CA 1
ATOM 1684 C C . ALA A 1 214 ? 14.846 -27.404 35.541 1.00 36.78 214 ALA A C 1
ATOM 1686 O O . ALA A 1 214 ? 14.802 -27.701 34.347 1.00 36.78 214 ALA A O 1
ATOM 1687 N N . SER A 1 215 ? 13.767 -27.401 36.319 1.00 42.94 215 SER A N 1
ATOM 1688 C CA . SER A 1 215 ? 12.389 -27.488 35.848 1.00 42.94 215 SER A CA 1
ATOM 1689 C C . SER A 1 215 ? 12.094 -26.337 34.877 1.00 42.94 215 SER A C 1
ATOM 1691 O O . SER A 1 215 ? 12.079 -25.165 35.248 1.00 42.94 215 SER A O 1
ATOM 1693 N N . ALA A 1 216 ? 11.880 -26.662 33.602 1.00 41.91 216 ALA A N 1
ATOM 1694 C CA . ALA A 1 216 ? 11.437 -25.695 32.605 1.00 41.91 216 ALA A CA 1
ATOM 1695 C C . ALA A 1 216 ? 9.910 -25.507 32.712 1.00 41.91 216 ALA A C 1
ATOM 1697 O O . ALA A 1 216 ? 9.186 -26.502 32.653 1.00 41.91 216 ALA A O 1
ATOM 1698 N N . PRO A 1 217 ? 9.385 -24.272 32.823 1.00 40.44 217 PRO A N 1
ATOM 1699 C CA . PRO A 1 217 ? 7.955 -24.040 32.683 1.00 40.44 217 PRO A CA 1
ATOM 1700 C C . PRO A 1 217 ? 7.570 -24.229 31.210 1.00 40.44 217 PRO A C 1
ATOM 1702 O O . PRO A 1 217 ? 7.996 -23.468 30.335 1.00 40.44 217 PRO A O 1
ATOM 1705 N N . ALA A 1 218 ? 6.792 -25.273 30.933 1.00 37.88 218 ALA A N 1
ATOM 1706 C CA . ALA A 1 218 ? 6.082 -25.427 29.673 1.00 37.88 218 ALA A CA 1
ATOM 1707 C C . ALA A 1 218 ? 4.931 -24.413 29.652 1.00 37.88 218 ALA A C 1
ATOM 1709 O O . ALA A 1 218 ? 4.041 -24.464 30.498 1.00 37.88 218 ALA A O 1
ATOM 1710 N N . TYR A 1 219 ? 4.958 -23.470 28.712 1.00 37.94 219 TYR A N 1
ATOM 1711 C CA . TYR A 1 219 ? 3.831 -22.572 28.478 1.00 37.94 219 TYR A CA 1
ATOM 1712 C C . TYR A 1 219 ? 2.862 -23.242 27.505 1.00 37.94 219 TYR A C 1
ATOM 1714 O O . TYR A 1 219 ? 3.245 -23.619 26.398 1.00 37.94 219 TYR A O 1
ATOM 1722 N N . ILE A 1 220 ? 1.609 -23.390 27.928 1.00 39.03 220 ILE A N 1
ATOM 1723 C CA . ILE A 1 220 ? 0.503 -23.863 27.094 1.00 39.03 220 ILE A CA 1
ATOM 1724 C C . ILE A 1 220 ? -0.175 -22.620 26.512 1.00 39.03 220 ILE A C 1
ATOM 1726 O O . ILE A 1 220 ? -0.689 -21.792 27.259 1.00 39.03 220 ILE A O 1
ATOM 1730 N N . ALA A 1 221 ? -0.176 -22.479 25.187 1.00 37.81 221 ALA A N 1
ATOM 1731 C CA . ALA A 1 221 ? -0.954 -21.452 24.501 1.00 37.81 221 ALA A CA 1
ATOM 1732 C C . ALA A 1 221 ? -2.295 -22.054 24.057 1.00 37.81 221 ALA A C 1
ATOM 1734 O O . ALA A 1 221 ? -2.328 -22.955 23.220 1.00 37.81 221 ALA A O 1
ATOM 1735 N N . ILE A 1 222 ? -3.398 -21.561 24.620 1.00 34.34 222 ILE A N 1
ATOM 1736 C CA . ILE A 1 222 ? -4.763 -21.939 24.236 1.00 34.34 222 ILE A CA 1
ATOM 1737 C C . ILE A 1 222 ? -5.357 -20.769 23.451 1.00 34.34 222 ILE A C 1
ATOM 1739 O O . ILE A 1 222 ? -5.491 -19.668 23.975 1.00 34.34 222 ILE A O 1
ATOM 1743 N N . SER A 1 223 ? -5.701 -21.003 22.186 1.00 32.53 223 SER A N 1
ATOM 1744 C CA . SER A 1 223 ? -6.418 -20.041 21.346 1.00 32.53 223 SER A CA 1
ATOM 1745 C C . SER A 1 223 ? -7.917 -20.318 21.445 1.00 32.53 223 SER A C 1
ATOM 1747 O O . SER A 1 223 ? -8.435 -21.220 20.789 1.00 32.53 223 SER A O 1
ATOM 1749 N N . ALA A 1 224 ? -8.617 -19.562 22.290 1.00 34.94 224 ALA A N 1
ATOM 1750 C CA . ALA A 1 224 ? -10.061 -19.396 22.179 1.00 34.94 224 ALA A CA 1
ATOM 1751 C C . ALA A 1 224 ? -10.292 -18.216 21.232 1.00 34.94 224 ALA A C 1
ATOM 1753 O O . ALA A 1 224 ? -9.746 -17.145 21.470 1.00 34.94 224 ALA A O 1
ATOM 1754 N N . ARG A 1 225 ? -11.035 -18.404 20.138 1.00 33.97 225 ARG A N 1
ATOM 1755 C CA . ARG A 1 225 ? -11.375 -17.315 19.210 1.00 33.97 225 ARG A CA 1
ATOM 1756 C C . ARG A 1 225 ? -12.531 -16.498 19.802 1.00 33.97 225 ARG A C 1
ATOM 1758 O O . ARG A 1 225 ? -13.642 -17.027 19.823 1.00 33.97 225 ARG A O 1
ATOM 1765 N N . PRO A 1 226 ? -12.353 -15.229 20.211 1.00 39.25 226 PRO A N 1
ATOM 1766 C CA . PRO A 1 226 ? -13.472 -14.311 20.279 1.00 39.25 226 PRO A CA 1
ATOM 1767 C C . PRO A 1 226 ? -13.759 -13.838 18.853 1.00 39.25 226 PRO A C 1
ATOM 1769 O O . PRO A 1 226 ? -12.852 -13.493 18.091 1.00 39.25 226 PRO A O 1
ATOM 1772 N N . ASN A 1 227 ? -15.031 -13.848 18.479 1.00 39.28 227 ASN A N 1
ATOM 1773 C CA . ASN A 1 227 ? -15.511 -13.299 17.221 1.00 39.28 227 ASN A CA 1
ATOM 1774 C C . ASN A 1 227 ? -15.391 -11.762 17.292 1.00 39.28 227 ASN A C 1
ATOM 1776 O O . ASN A 1 227 ? -16.342 -11.071 17.639 1.00 39.28 227 ASN A O 1
ATOM 1780 N N . ALA A 1 228 ? -14.187 -11.232 17.067 1.00 32.84 228 ALA A N 1
ATOM 1781 C CA . ALA A 1 228 ? -13.914 -9.801 17.039 1.00 32.84 228 ALA A CA 1
ATOM 1782 C C . ALA A 1 228 ? -14.019 -9.296 15.594 1.00 32.84 228 ALA A C 1
ATOM 1784 O O . ALA A 1 228 ? -13.084 -9.411 14.800 1.00 32.84 228 ALA A O 1
ATOM 1785 N N . THR A 1 229 ? -15.174 -8.742 15.236 1.00 34.66 229 THR A N 1
ATOM 1786 C CA . THR A 1 229 ? -15.345 -7.965 14.004 1.00 34.66 229 THR A CA 1
ATOM 1787 C C . THR A 1 229 ? -14.626 -6.627 14.160 1.00 34.66 229 THR A C 1
ATOM 1789 O O . THR A 1 229 ? -15.074 -5.734 14.873 1.00 34.66 229 THR A O 1
ATOM 1792 N N . CYS A 1 230 ? -13.473 -6.502 13.508 1.00 29.48 230 CYS A N 1
ATOM 1793 C CA . CYS A 1 230 ? -12.678 -5.281 13.466 1.00 29.48 230 CYS A CA 1
ATOM 1794 C C . CYS A 1 230 ? -13.340 -4.268 12.511 1.00 29.48 230 CYS A C 1
ATOM 1796 O O . CYS A 1 230 ? -13.467 -4.538 11.316 1.00 29.48 230 CYS A O 1
ATOM 1798 N N . SER A 1 231 ? -13.770 -3.110 13.023 1.00 37.09 231 SER A N 1
ATOM 1799 C CA . SER A 1 231 ? -14.228 -1.986 12.195 1.00 37.09 231 SER A CA 1
ATOM 1800 C C . SER A 1 231 ? -13.022 -1.313 11.536 1.00 37.09 231 SER A C 1
ATOM 1802 O O . SER A 1 231 ? -12.104 -0.831 12.196 1.00 37.09 231 SER A O 1
ATOM 1804 N N . THR A 1 232 ? -13.008 -1.293 10.207 1.00 38.75 232 THR A N 1
ATOM 1805 C CA . THR A 1 232 ? -11.846 -1.008 9.352 1.00 38.75 232 THR A CA 1
ATOM 1806 C C . THR A 1 232 ? -11.428 0.465 9.257 1.00 38.75 232 THR A C 1
ATOM 1808 O O . THR A 1 232 ? -10.648 0.810 8.371 1.00 38.75 232 THR A O 1
ATOM 1811 N N . ARG A 1 233 ? -11.891 1.364 10.137 1.00 40.28 233 ARG A N 1
ATOM 1812 C CA . ARG A 1 233 ? -11.597 2.807 9.992 1.00 40.28 233 ARG A CA 1
ATOM 1813 C C . ARG A 1 233 ? -10.241 3.282 10.524 1.00 40.28 233 ARG A C 1
ATOM 1815 O O . ARG A 1 233 ? -9.796 4.325 10.066 1.00 40.28 233 ARG A O 1
ATOM 1822 N N . CYS A 1 234 ? -9.541 2.526 11.376 1.00 41.34 234 CYS A N 1
ATOM 1823 C CA . CYS A 1 234 ? -8.252 2.964 11.952 1.00 41.34 234 CYS A CA 1
ATOM 1824 C C . CYS A 1 234 ? -7.166 1.868 11.997 1.00 41.34 234 CYS A C 1
ATOM 1826 O O . CYS A 1 234 ? -6.391 1.776 12.943 1.00 41.34 234 CYS A O 1
ATOM 1828 N N . ALA A 1 235 ? -7.053 1.029 10.965 1.00 37.47 235 ALA A N 1
ATOM 1829 C CA . ALA A 1 235 ? -6.096 -0.088 10.954 1.00 37.47 235 ALA A CA 1
ATOM 1830 C C . ALA A 1 235 ? -4.607 0.297 10.737 1.00 37.47 235 ALA A C 1
ATOM 1832 O O . ALA A 1 235 ? -3.780 -0.587 10.518 1.00 37.47 235 ALA A O 1
ATOM 1833 N N . ARG A 1 236 ? -4.225 1.586 10.766 1.00 37.84 236 ARG A N 1
ATOM 1834 C CA . ARG A 1 236 ? -2.833 2.024 10.495 1.00 37.84 236 ARG A CA 1
ATOM 1835 C C . ARG A 1 236 ? -2.092 2.704 11.646 1.00 37.84 236 ARG A C 1
ATOM 1837 O O . ARG A 1 236 ? -0.946 3.082 11.439 1.00 37.84 236 ARG A O 1
ATOM 1844 N N . CYS A 1 237 ? -2.665 2.785 12.846 1.00 36.06 237 CYS A N 1
ATOM 1845 C CA . CYS A 1 237 ? -1.981 3.406 13.992 1.00 36.06 237 CYS A CA 1
ATOM 1846 C C . CYS A 1 237 ? -1.360 2.415 14.997 1.00 36.06 237 CYS A C 1
ATOM 1848 O O . CYS A 1 237 ? -0.703 2.852 15.930 1.00 36.06 237 CYS A O 1
ATOM 1850 N N . CYS A 1 238 ? -1.474 1.094 14.804 1.00 31.55 238 CYS A N 1
ATOM 1851 C CA . CYS A 1 238 ? -0.893 0.091 15.720 1.00 31.55 238 CYS A CA 1
ATOM 1852 C C . CYS A 1 238 ? 0.512 -0.412 15.322 1.00 31.55 238 CYS A C 1
ATOM 1854 O O . CYS A 1 238 ? 0.838 -1.581 15.524 1.00 31.55 238 CYS A O 1
ATOM 1856 N N . ARG A 1 239 ? 1.358 0.443 14.740 1.00 32.84 239 ARG A N 1
ATOM 1857 C CA . ARG A 1 239 ? 2.801 0.174 14.622 1.00 32.84 239 ARG A CA 1
ATOM 1858 C C . ARG A 1 239 ? 3.587 1.427 14.973 1.00 32.84 239 ARG A C 1
ATOM 1860 O O . ARG A 1 239 ? 3.788 2.256 14.095 1.00 32.84 239 ARG A O 1
ATOM 1867 N N . THR A 1 240 ? 4.015 1.523 16.225 1.00 34.31 240 THR A N 1
ATOM 1868 C CA . THR A 1 240 ? 5.413 1.359 16.673 1.00 34.31 240 THR A CA 1
ATOM 1869 C C . THR A 1 240 ? 5.444 1.410 18.185 1.00 34.31 240 THR A C 1
ATOM 1871 O O . THR A 1 240 ? 4.752 2.295 18.727 1.00 34.31 240 TH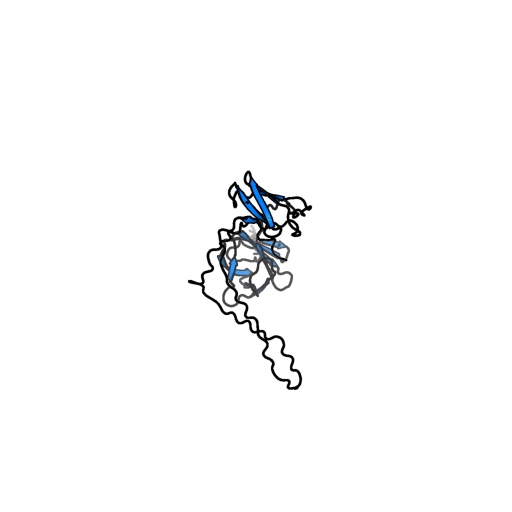R A O 1
#